Protein AF-A0A094AB51-F1 (afdb_monomer_lite)

Structure (mmCIF, N/CA/C/O backbone):
data_AF-A0A094AB51-F1
#
_entry.id   AF-A0A094AB51-F1
#
loop_
_atom_site.group_PDB
_atom_site.id
_atom_site.type_symbol
_atom_site.label_atom_id
_atom_site.label_alt_id
_atom_site.label_comp_id
_atom_site.label_asym_id
_atom_site.label_entity_id
_atom_site.label_seq_id
_atom_site.pdbx_PDB_ins_code
_atom_site.Cartn_x
_atom_site.Cartn_y
_atom_site.Cartn_z
_atom_site.occupancy
_atom_site.B_iso_or_equiv
_atom_site.auth_seq_id
_atom_site.auth_comp_id
_atom_site.auth_asym_id
_atom_site.auth_atom_id
_atom_site.pdbx_PDB_model_num
ATOM 1 N N . MET A 1 1 ? 0.814 32.517 -29.788 1.00 46.91 1 MET A N 1
ATOM 2 C CA . MET A 1 1 ? 0.608 33.517 -30.849 1.00 46.91 1 MET A CA 1
ATOM 3 C C . MET A 1 1 ? 1.964 33.608 -31.523 1.00 46.91 1 MET A C 1
ATOM 5 O O . MET A 1 1 ? 2.915 33.926 -30.832 1.00 46.91 1 MET A O 1
ATOM 9 N N . ASP A 1 2 ? 2.201 33.017 -32.692 1.00 40.34 2 ASP A N 1
ATOM 10 C CA . ASP A 1 2 ? 1.348 33.006 -33.882 1.00 40.34 2 ASP A CA 1
ATOM 11 C C . ASP A 1 2 ? 1.516 31.717 -34.705 1.00 40.34 2 ASP A C 1
ATOM 13 O O . ASP A 1 2 ? 2.630 31.302 -35.015 1.00 40.34 2 ASP A O 1
ATOM 17 N N . ILE A 1 3 ? 0.393 31.084 -35.058 1.00 41.41 3 ILE A N 1
ATOM 18 C CA . ILE A 1 3 ? 0.305 30.035 -36.083 1.00 41.41 3 ILE A CA 1
ATOM 19 C C . ILE A 1 3 ? -0.253 30.731 -37.320 1.00 41.41 3 ILE A C 1
ATOM 21 O O . ILE A 1 3 ? -1.369 31.241 -37.263 1.00 41.41 3 ILE A O 1
ATOM 25 N N . VAL A 1 4 ? 0.487 30.756 -38.427 1.00 60.03 4 VAL A N 1
ATOM 26 C CA . VAL A 1 4 ? 0.001 31.343 -39.682 1.00 60.03 4 VAL A CA 1
ATOM 27 C C . VAL A 1 4 ? -0.053 30.241 -40.743 1.00 60.03 4 VAL A C 1
ATOM 29 O O . VAL A 1 4 ? 0.967 29.842 -41.290 1.00 60.03 4 VAL A O 1
ATOM 32 N N . ALA A 1 5 ? -1.282 29.762 -40.972 1.00 54.12 5 ALA A N 1
ATOM 33 C CA . ALA A 1 5 ? -1.770 28.825 -41.993 1.00 54.12 5 ALA A CA 1
ATOM 34 C C . ALA A 1 5 ? -1.363 27.331 -41.906 1.00 54.12 5 ALA A C 1
ATOM 36 O O . ALA A 1 5 ? -0.195 26.950 -41.931 1.00 54.12 5 ALA A O 1
ATOM 37 N N . VAL A 1 6 ? -2.387 26.465 -41.901 1.00 47.47 6 VAL A N 1
ATOM 38 C CA . VAL A 1 6 ? -2.294 25.010 -42.105 1.00 47.47 6 VAL A CA 1
ATOM 39 C C . VAL A 1 6 ? -2.971 24.691 -43.435 1.00 47.47 6 VAL A C 1
ATOM 41 O O . VAL A 1 6 ? -4.184 24.845 -43.559 1.00 47.47 6 VAL A O 1
ATOM 44 N N . LEU A 1 7 ? -2.201 24.246 -44.429 1.00 43.25 7 LEU A N 1
ATOM 45 C CA . LEU A 1 7 ? -2.738 23.816 -45.720 1.00 43.25 7 LEU A CA 1
ATOM 46 C C . LEU A 1 7 ? -2.918 22.292 -45.711 1.00 43.25 7 LEU A C 1
ATOM 48 O O . LEU A 1 7 ? -1.990 21.545 -45.386 1.00 43.25 7 LEU A O 1
ATOM 52 N N . THR A 1 8 ? -4.114 21.826 -46.068 1.00 43.97 8 THR A N 1
ATOM 53 C CA . THR A 1 8 ? -4.426 20.399 -46.219 1.00 43.97 8 THR A CA 1
ATOM 54 C C . THR A 1 8 ? -4.828 20.102 -47.652 1.00 43.97 8 THR A C 1
ATOM 56 O O . THR A 1 8 ? -5.774 20.680 -48.174 1.00 43.97 8 THR A O 1
ATOM 59 N N . ILE A 1 9 ? -4.105 19.179 -48.289 1.00 44.12 9 ILE A N 1
ATOM 60 C CA . ILE A 1 9 ? -4.472 18.611 -49.589 1.00 44.12 9 ILE A CA 1
ATOM 61 C C . ILE A 1 9 ? -4.484 17.089 -49.408 1.00 44.12 9 ILE A C 1
ATOM 63 O O . ILE A 1 9 ? -3.444 16.456 -49.216 1.00 44.12 9 ILE A O 1
ATOM 67 N N . GLY A 1 10 ? -5.677 16.489 -49.406 1.00 59.69 10 GLY A N 1
ATOM 68 C CA . GLY A 1 10 ? -5.859 15.056 -49.142 1.00 59.69 10 GLY A CA 1
ATOM 69 C C . GLY A 1 10 ? -5.475 14.628 -47.711 1.00 59.69 10 GLY A C 1
ATOM 70 O O . GLY A 1 10 ? -5.657 15.372 -46.755 1.00 59.69 10 GLY A O 1
ATOM 71 N N . LYS A 1 11 ? -4.950 13.402 -47.532 1.00 42.25 11 LYS A N 1
ATOM 72 C CA . LYS A 1 11 ? -4.678 12.784 -46.206 1.00 42.25 11 LYS A CA 1
ATOM 73 C C . LYS A 1 11 ? -3.365 13.224 -45.523 1.00 42.25 11 LYS A C 1
ATOM 75 O O . LYS A 1 11 ? -2.877 12.513 -44.644 1.00 42.25 11 LYS A O 1
ATOM 80 N N . ARG A 1 12 ? -2.752 14.348 -45.908 1.00 38.34 12 ARG A N 1
ATOM 81 C CA . ARG A 1 12 ? -1.528 14.855 -45.257 1.00 38.34 12 ARG A CA 1
ATOM 82 C C . ARG A 1 12 ? -1.622 16.346 -44.940 1.00 38.34 12 ARG A C 1
ATOM 84 O O . ARG A 1 12 ? -2.025 17.148 -45.774 1.00 38.34 12 ARG A O 1
ATOM 91 N N . THR A 1 13 ? -1.196 16.684 -43.728 1.00 53.00 13 THR A N 1
ATOM 92 C CA . THR A 1 13 ? -1.055 18.037 -43.180 1.00 53.00 13 THR A CA 1
ATOM 93 C C . THR A 1 13 ? 0.415 18.454 -43.219 1.00 53.00 13 THR A C 1
ATOM 95 O O . THR A 1 13 ? 1.274 17.703 -42.752 1.00 53.00 13 THR A O 1
ATOM 98 N N . MET A 1 14 ? 0.714 19.653 -43.727 1.00 41.25 14 MET A N 1
ATOM 99 C CA . MET A 1 14 ? 2.038 20.276 -43.598 1.00 41.25 14 MET A CA 1
ATOM 100 C C . MET A 1 14 ? 1.939 21.616 -42.868 1.00 41.25 14 MET A C 1
ATOM 102 O O . MET A 1 14 ? 1.016 22.393 -43.100 1.00 41.25 14 MET A O 1
ATOM 106 N N . VAL A 1 15 ? 2.904 21.866 -41.978 1.00 51.28 15 VAL A N 1
ATOM 107 C CA . VAL A 1 15 ? 3.029 23.095 -41.183 1.00 51.28 15 VAL A CA 1
ATOM 108 C C . VAL A 1 15 ? 4.309 23.802 -41.622 1.00 51.28 15 VAL A C 1
ATOM 110 O O . VAL A 1 15 ? 5.393 23.232 -41.495 1.00 51.28 15 VAL A O 1
ATOM 113 N N . LEU A 1 16 ? 4.191 25.018 -42.158 1.00 47.53 16 LEU A N 1
ATOM 114 C CA . LEU A 1 16 ? 5.333 25.844 -42.561 1.00 47.53 16 LEU A CA 1
ATOM 115 C C . LEU A 1 16 ? 5.673 26.861 -41.467 1.00 47.53 16 LEU A C 1
ATOM 117 O O . LEU A 1 16 ? 4.793 27.539 -40.945 1.00 47.53 16 LEU A O 1
ATOM 121 N N . HIS A 1 17 ? 6.963 26.979 -41.143 1.00 44.81 17 HIS A N 1
ATOM 122 C CA . HIS A 1 17 ? 7.483 27.956 -40.186 1.00 44.81 17 HIS A CA 1
ATOM 123 C C . HIS A 1 17 ? 8.323 29.008 -40.918 1.00 44.81 17 HIS A C 1
ATOM 125 O O . HIS A 1 17 ? 9.136 28.670 -41.779 1.00 44.81 17 HIS A O 1
ATOM 131 N N . ARG A 1 18 ? 8.146 30.287 -40.571 1.00 47.22 18 ARG A N 1
ATOM 132 C CA . ARG A 1 18 ? 8.872 31.404 -41.188 1.00 47.22 18 ARG A CA 1
ATOM 133 C C . ARG A 1 18 ? 10.301 31.449 -40.639 1.00 47.22 18 ARG A C 1
ATOM 135 O O . ARG A 1 18 ? 10.493 31.758 -39.466 1.00 47.22 18 ARG A O 1
ATOM 142 N N . VAL A 1 19 ? 11.299 31.149 -41.468 1.00 45.34 19 VAL A N 1
ATOM 143 C CA . VAL A 1 19 ? 12.714 31.391 -41.155 1.00 45.34 19 VAL A CA 1
ATOM 144 C C . VAL A 1 19 ? 13.389 32.022 -42.371 1.00 45.34 19 VAL A C 1
ATOM 146 O O . VAL A 1 19 ? 13.287 31.506 -43.476 1.00 45.34 19 VAL A O 1
ATOM 149 N N . PHE A 1 20 ? 14.111 33.108 -42.084 1.00 35.94 20 PHE A N 1
ATOM 150 C CA . PHE A 1 20 ? 15.098 33.809 -42.907 1.00 35.94 20 PHE A CA 1
ATOM 151 C C . PHE A 1 20 ? 14.602 34.675 -44.071 1.00 35.94 20 PHE A C 1
ATOM 153 O O . PHE A 1 20 ? 14.228 34.185 -45.127 1.00 35.94 20 PHE A O 1
ATOM 160 N N . LEU A 1 21 ? 14.748 35.991 -43.891 1.00 36.91 21 LEU A N 1
ATOM 161 C CA . LEU A 1 21 ? 15.557 36.830 -44.782 1.00 36.91 21 LEU A CA 1
ATOM 162 C C . LEU A 1 21 ? 15.941 38.108 -44.022 1.00 36.91 21 LEU A C 1
ATOM 164 O O . LEU A 1 21 ? 15.189 39.076 -43.958 1.00 36.91 21 LEU A O 1
ATOM 168 N N . ALA A 1 22 ? 17.114 38.059 -43.394 1.00 38.62 22 ALA A N 1
ATOM 169 C CA . ALA A 1 22 ? 17.883 39.247 -43.073 1.00 38.62 22 ALA A CA 1
ATOM 170 C C . ALA A 1 22 ? 18.811 39.545 -44.261 1.00 38.62 22 ALA A C 1
ATOM 172 O O . ALA A 1 22 ? 19.463 38.635 -44.766 1.00 38.62 22 ALA A O 1
ATOM 173 N N . SER A 1 23 ? 18.898 40.830 -44.602 1.00 38.56 23 SER A N 1
ATOM 174 C CA . SER A 1 23 ? 20.055 41.494 -45.214 1.00 38.56 23 SER A CA 1
ATOM 175 C C . SER A 1 23 ? 20.343 41.315 -46.717 1.00 38.56 23 SER A C 1
ATOM 177 O O . SER A 1 23 ? 20.537 40.216 -47.222 1.00 38.56 23 SER A O 1
ATOM 179 N N . ALA A 1 24 ? 20.553 42.490 -47.333 1.00 36.28 24 ALA A N 1
ATOM 180 C CA . ALA A 1 24 ? 21.144 42.813 -48.640 1.00 36.28 24 ALA A CA 1
ATOM 181 C C . ALA A 1 24 ? 20.195 42.731 -49.861 1.00 36.28 24 ALA A C 1
ATOM 183 O O . ALA A 1 24 ? 19.467 41.756 -50.022 1.00 36.28 24 ALA A O 1
ATOM 184 N N . PRO A 1 25 ? 20.195 43.775 -50.721 1.00 43.25 25 PRO A N 1
ATOM 185 C CA . PRO A 1 25 ? 21.355 43.987 -51.587 1.00 43.25 25 PRO A CA 1
ATOM 186 C C . PRO A 1 25 ? 21.807 45.451 -51.748 1.00 43.25 25 PRO A C 1
ATOM 188 O O . PRO A 1 25 ? 21.051 46.334 -52.144 1.00 43.25 25 PRO A O 1
ATOM 191 N N . LEU A 1 26 ? 23.107 45.662 -51.536 1.00 45.38 26 LEU A N 1
ATOM 192 C CA . LEU A 1 26 ? 23.914 46.610 -52.304 1.00 45.38 26 LEU A CA 1
ATOM 193 C C . LEU A 1 26 ? 24.520 45.823 -53.479 1.00 45.38 26 LEU A C 1
ATOM 195 O O . LEU A 1 26 ? 24.918 44.675 -53.300 1.00 45.38 26 LEU A O 1
ATOM 199 N N . LEU A 1 27 ? 24.611 46.482 -54.635 1.00 37.12 27 LEU A N 1
ATOM 200 C CA . LEU A 1 27 ? 25.119 46.027 -55.939 1.00 37.12 27 LEU A CA 1
ATOM 201 C C . LEU A 1 27 ? 24.162 45.197 -56.815 1.00 37.12 27 LEU A C 1
ATOM 203 O O . LEU A 1 27 ? 24.190 43.972 -56.840 1.00 37.12 27 LEU A O 1
ATOM 207 N N . ALA A 1 28 ? 23.459 45.909 -57.697 1.00 36.97 28 ALA A N 1
ATOM 208 C CA . ALA A 1 28 ? 23.148 45.433 -59.042 1.00 36.97 28 ALA A CA 1
ATOM 209 C C . ALA A 1 28 ? 23.565 46.513 -60.056 1.00 36.97 28 ALA A C 1
ATOM 211 O O . ALA A 1 28 ? 22.788 47.389 -60.422 1.00 36.97 28 ALA A O 1
ATOM 212 N N . SER A 1 29 ? 24.825 46.459 -60.497 1.00 42.25 29 SER A N 1
ATOM 213 C CA . SER A 1 29 ? 25.264 47.050 -61.764 1.00 42.25 29 SER A CA 1
ATOM 214 C C . SER A 1 29 ? 25.519 45.887 -62.721 1.00 42.25 29 SER A C 1
ATOM 216 O O . SER A 1 29 ? 26.508 45.168 -62.562 1.00 42.25 29 SER A O 1
ATOM 218 N N . ARG A 1 30 ? 24.592 45.689 -63.659 1.00 37.81 30 ARG A N 1
ATOM 219 C CA . ARG A 1 30 ? 24.754 45.221 -65.051 1.00 37.81 30 ARG A CA 1
ATOM 220 C C . ARG A 1 30 ? 23.387 44.742 -65.530 1.00 37.81 30 ARG A C 1
ATOM 222 O O . ARG A 1 30 ? 22.796 43.837 -64.955 1.00 37.81 30 ARG A O 1
ATOM 229 N N . GLY A 1 31 ? 22.861 45.460 -66.515 1.00 47.38 31 GLY A N 1
ATOM 230 C CA . GLY A 1 31 ? 21.456 45.442 -66.888 1.00 47.38 31 GLY A CA 1
ATOM 231 C C . GLY A 1 31 ? 20.954 44.165 -67.558 1.00 47.38 31 GLY A C 1
ATOM 232 O O . GLY A 1 31 ? 21.666 43.509 -68.316 1.00 47.38 31 GLY A O 1
ATOM 233 N N . HIS A 1 32 ? 19.667 43.910 -67.334 1.00 40.53 32 HIS A N 1
ATOM 234 C CA . HIS A 1 32 ? 18.715 43.396 -68.316 1.00 40.53 32 HIS A CA 1
ATOM 235 C C . HIS A 1 32 ? 17.288 43.800 -67.888 1.00 40.53 32 HIS A C 1
ATOM 237 O O . HIS A 1 32 ? 17.062 44.183 -66.743 1.00 40.53 32 HIS A O 1
ATOM 243 N N . THR A 1 33 ? 16.375 43.821 -68.853 1.00 51.16 33 THR A N 1
ATOM 244 C CA . THR A 1 33 ? 15.203 44.703 -69.036 1.00 51.16 33 THR A CA 1
ATOM 245 C C . THR A 1 33 ? 13.965 44.478 -68.135 1.00 51.16 33 THR A C 1
ATOM 247 O O . THR A 1 33 ? 13.817 43.418 -67.526 1.00 51.16 33 THR A O 1
ATOM 250 N N . PRO A 1 34 ? 13.034 45.462 -68.064 1.00 56.91 34 PRO A N 1
ATOM 251 C CA . PRO A 1 34 ? 11.940 45.519 -67.096 1.00 56.91 34 PRO A CA 1
ATOM 252 C C . PRO A 1 34 ? 10.619 44.979 -67.674 1.00 56.91 34 PRO A C 1
ATOM 254 O O . PRO A 1 34 ? 9.816 45.736 -68.195 1.00 56.91 34 PRO A O 1
ATOM 257 N N . GLU A 1 35 ? 10.356 43.677 -67.555 1.00 51.69 35 GLU A N 1
ATOM 258 C CA . GLU A 1 35 ? 9.078 43.082 -68.025 1.00 51.69 35 GLU A CA 1
ATOM 259 C C . GLU A 1 35 ? 8.371 42.213 -66.964 1.00 51.69 35 GLU A C 1
ATOM 261 O O . GLU A 1 35 ? 7.218 41.817 -67.120 1.00 51.69 35 GLU A O 1
ATOM 266 N N . HIS A 1 36 ? 9.015 41.941 -65.825 1.00 52.62 36 HIS A N 1
ATOM 267 C CA . HIS A 1 36 ? 8.444 41.082 -64.774 1.00 52.62 36 HIS A CA 1
ATOM 268 C C . HIS A 1 36 ? 7.816 41.837 -63.598 1.00 52.62 36 HIS A C 1
ATOM 270 O O . HIS A 1 36 ? 7.048 41.254 -62.832 1.00 52.62 36 HIS A O 1
ATOM 276 N N . PHE A 1 37 ? 8.091 43.135 -63.466 1.00 50.19 37 PHE A N 1
ATOM 277 C CA . PHE A 1 37 ? 7.649 43.918 -62.310 1.00 50.19 37 PHE A CA 1
ATOM 278 C C . PHE A 1 37 ? 6.143 44.242 -62.359 1.00 50.19 37 PHE A C 1
ATOM 280 O O . PHE A 1 37 ? 5.465 44.207 -61.336 1.00 50.19 37 PHE A O 1
ATOM 287 N N . TRP A 1 38 ? 5.581 44.435 -63.559 1.00 50.88 38 TRP A N 1
ATOM 288 C CA . TRP A 1 38 ? 4.154 44.738 -63.744 1.00 50.88 38 TRP A CA 1
ATOM 289 C C . TRP A 1 38 ? 3.231 43.509 -63.686 1.00 50.88 38 TRP A C 1
ATOM 291 O O . TRP A 1 38 ? 2.047 43.650 -63.387 1.00 50.88 38 TRP A O 1
ATOM 301 N N . LYS A 1 39 ? 3.752 42.289 -63.895 1.00 54.16 39 LYS A N 1
ATOM 302 C CA . LYS A 1 39 ? 2.956 41.049 -63.778 1.00 54.16 39 LYS A CA 1
ATOM 303 C C . LYS A 1 39 ? 2.707 40.638 -62.326 1.00 54.16 39 LYS A C 1
ATOM 305 O O . LYS A 1 39 ? 1.626 40.151 -62.018 1.00 54.16 39 LYS A O 1
ATOM 310 N N . LEU A 1 40 ? 3.665 40.872 -61.429 1.00 52.31 40 LEU A N 1
ATOM 311 C CA . LEU A 1 40 ? 3.501 40.566 -60.002 1.00 52.31 40 LEU A CA 1
ATOM 312 C C . LEU A 1 40 ? 2.657 41.616 -59.267 1.00 52.31 40 LEU A C 1
ATOM 314 O O . LEU A 1 40 ? 1.877 41.253 -58.392 1.00 52.31 40 LEU A O 1
ATOM 318 N N . ALA A 1 41 ? 2.734 42.889 -59.669 1.00 55.28 41 ALA A N 1
ATOM 319 C CA . ALA A 1 41 ? 1.890 43.945 -59.108 1.00 55.28 41 ALA A CA 1
ATOM 320 C C . ALA A 1 41 ? 0.394 43.760 -59.444 1.00 55.28 41 ALA A C 1
ATOM 322 O O . ALA A 1 41 ? -0.461 44.057 -58.615 1.00 55.28 41 ALA A O 1
ATOM 323 N N . LYS A 1 42 ? 0.066 43.208 -60.624 1.00 49.47 42 LYS A N 1
ATOM 324 C CA . LYS A 1 42 ? -1.324 42.964 -61.047 1.00 49.47 42 LYS A CA 1
ATOM 325 C C . LYS A 1 42 ? -1.993 41.793 -60.311 1.00 49.47 42 LYS A C 1
ATOM 327 O O . LYS A 1 42 ? -3.172 41.868 -60.008 1.00 49.47 42 LYS A O 1
ATOM 332 N N . ILE A 1 43 ? -1.230 40.760 -59.943 1.00 53.25 43 ILE A N 1
ATOM 333 C CA . ILE A 1 43 ? -1.744 39.614 -59.166 1.00 53.25 43 ILE A CA 1
ATOM 334 C C . ILE A 1 43 ? -2.042 40.007 -57.708 1.00 53.25 43 ILE A C 1
ATOM 336 O O . ILE A 1 43 ? -2.957 39.461 -57.101 1.00 53.25 43 ILE A O 1
ATOM 340 N N . LEU A 1 44 ? -1.295 40.965 -57.150 1.00 50.19 44 LEU A N 1
ATOM 341 C CA . LEU A 1 44 ? -1.509 41.453 -55.783 1.00 50.19 44 LEU A CA 1
ATOM 342 C C . LEU A 1 44 ? -2.694 42.426 -55.670 1.00 50.19 44 LEU A C 1
ATOM 344 O O . LEU A 1 44 ? -3.359 42.423 -54.641 1.00 50.19 44 LEU A O 1
ATOM 348 N N . ALA A 1 45 ? -2.998 43.199 -56.719 1.00 47.78 45 ALA A N 1
ATOM 349 C CA . ALA A 1 45 ? -4.141 44.120 -56.729 1.00 47.78 45 ALA A CA 1
ATOM 350 C C . ALA A 1 45 ? -5.503 43.416 -56.916 1.00 47.78 45 ALA A C 1
ATOM 352 O O . ALA A 1 45 ? -6.513 43.902 -56.414 1.00 47.78 45 ALA A O 1
ATOM 353 N N . ASP A 1 46 ? -5.537 42.252 -57.578 1.00 42.81 46 ASP A N 1
ATOM 354 C CA . ASP A 1 46 ? -6.775 41.487 -57.815 1.00 42.81 46 ASP A CA 1
ATOM 355 C C . ASP A 1 46 ? -7.2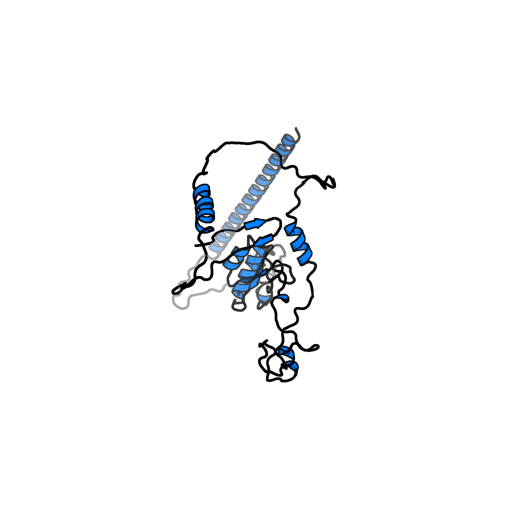09 40.623 -56.606 1.00 42.81 46 ASP A C 1
ATOM 357 O O . ASP A 1 46 ? -8.312 40.076 -56.606 1.00 42.81 46 ASP A O 1
ATOM 361 N N . TRP A 1 47 ? -6.383 40.496 -55.556 1.00 42.03 47 TRP A N 1
ATOM 362 C CA . TRP A 1 47 ? -6.691 39.658 -54.381 1.00 42.03 47 TRP A CA 1
ATOM 363 C C . TRP A 1 47 ? -7.335 40.421 -53.210 1.00 42.03 47 TRP A C 1
ATOM 365 O O . TRP A 1 47 ? -7.869 39.803 -52.293 1.00 42.03 47 TRP A O 1
ATOM 375 N N . GLU A 1 48 ? -7.351 41.756 -53.258 1.00 39.25 48 GLU A N 1
ATOM 376 C CA . GLU A 1 48 ? -7.891 42.627 -52.198 1.00 39.25 48 GLU A CA 1
ATOM 377 C C . GLU A 1 48 ? -9.360 43.054 -52.432 1.00 39.25 48 GLU A C 1
ATOM 379 O O . GLU A 1 48 ? -9.900 43.859 -51.678 1.00 39.25 48 GLU A O 1
ATOM 384 N N . SER A 1 49 ? -10.034 42.521 -53.465 1.00 43.72 49 SER A N 1
ATOM 385 C CA . SER A 1 49 ? -11.369 42.984 -53.899 1.00 43.72 49 SER A CA 1
ATOM 386 C C . SER A 1 49 ? -12.460 41.904 -53.948 1.00 43.72 49 SER A C 1
ATOM 388 O O . SER A 1 49 ? -13.377 41.967 -54.766 1.00 43.72 49 SER A O 1
ATOM 390 N N . SER A 1 50 ? -12.416 40.874 -53.102 1.00 40.84 50 SER A N 1
ATOM 391 C CA . SER A 1 50 ? -13.511 39.886 -53.066 1.00 40.84 50 SER A CA 1
ATOM 392 C C . SER A 1 50 ? -13.785 39.326 -51.674 1.00 40.84 50 SER A C 1
ATOM 394 O O . SER A 1 50 ? -13.839 38.115 -51.484 1.00 40.84 50 SER A O 1
ATOM 396 N N . ASP A 1 51 ? -14.042 40.215 -50.716 1.00 46.16 51 ASP A N 1
ATOM 397 C CA . ASP A 1 51 ? -14.894 39.877 -49.576 1.00 46.16 51 ASP A CA 1
ATOM 398 C C . ASP A 1 51 ? -16.358 40.107 -49.972 1.00 46.16 51 ASP A C 1
ATOM 400 O O . ASP A 1 51 ? -16.872 41.225 -49.945 1.00 46.16 51 ASP A O 1
ATOM 404 N N . ALA A 1 52 ? -17.041 39.023 -50.340 1.00 36.72 52 ALA A N 1
ATOM 405 C CA . ALA A 1 52 ? -18.492 38.987 -50.471 1.00 36.72 52 ALA A CA 1
ATOM 406 C C . ALA A 1 52 ? -19.076 37.963 -49.487 1.00 36.72 52 ALA A C 1
ATOM 408 O O . ALA A 1 52 ? -19.163 36.765 -49.743 1.00 36.72 52 ALA A O 1
ATOM 409 N N . LEU A 1 53 ? -19.423 38.503 -48.319 1.00 37.03 53 LEU A N 1
ATOM 410 C CA . LEU A 1 53 ? -20.616 38.250 -47.504 1.00 37.03 53 LEU A CA 1
ATOM 411 C C . LEU A 1 53 ? -21.653 37.270 -48.110 1.00 37.03 53 LEU A C 1
ATOM 413 O O . LEU A 1 53 ? -22.068 37.447 -49.250 1.00 37.03 53 LEU A O 1
ATOM 417 N N . ILE A 1 54 ? -22.193 36.342 -47.303 1.00 35.78 54 ILE A N 1
ATOM 418 C CA . ILE A 1 54 ? -23.624 36.289 -46.911 1.00 35.78 54 ILE A CA 1
ATOM 419 C C . ILE A 1 54 ? -23.950 35.001 -46.125 1.00 35.78 54 ILE A C 1
ATOM 421 O O . ILE A 1 54 ? -23.697 33.875 -46.541 1.00 35.78 54 ILE A O 1
ATOM 425 N N . LEU A 1 55 ? -24.575 35.236 -44.971 1.00 38.41 55 LEU A N 1
ATOM 426 C CA . LEU A 1 55 ? -25.265 34.325 -44.058 1.00 38.41 55 LEU A CA 1
ATOM 427 C C . LEU A 1 55 ? -26.451 33.595 -44.722 1.00 38.41 55 LEU A C 1
ATOM 429 O O . LEU A 1 55 ? -27.213 34.243 -45.442 1.00 38.41 55 LEU A O 1
ATOM 433 N N . ARG A 1 56 ? -26.744 32.337 -44.344 1.00 30.64 56 ARG A N 1
ATOM 434 C CA . ARG A 1 56 ? -28.141 31.877 -44.172 1.00 30.64 56 ARG A CA 1
ATOM 435 C C . ARG A 1 56 ? -28.302 30.559 -43.404 1.00 30.64 56 ARG A C 1
ATOM 437 O O . ARG A 1 56 ? -27.409 29.724 -43.363 1.00 30.64 56 ARG A O 1
ATOM 444 N N . LEU A 1 57 ? -29.476 30.492 -42.781 1.00 32.59 57 LEU A N 1
ATOM 445 C CA . LEU A 1 57 ? -29.981 29.625 -41.724 1.00 32.59 57 LEU A CA 1
ATOM 446 C C . LEU A 1 57 ? -30.265 28.160 -42.109 1.00 32.59 57 LEU A C 1
ATOM 448 O O . LEU A 1 57 ? -30.563 27.846 -43.255 1.00 32.59 57 LEU A O 1
ATOM 452 N N . ASP A 1 58 ? -30.291 27.360 -41.040 1.00 29.42 58 ASP A N 1
ATOM 453 C CA . ASP A 1 58 ? -31.197 26.260 -40.693 1.00 29.42 58 ASP A CA 1
ATOM 454 C C . ASP A 1 58 ? -31.394 25.051 -41.616 1.00 29.42 58 ASP A C 1
ATOM 456 O O . ASP A 1 58 ? -32.124 25.069 -42.600 1.00 29.42 58 ASP A O 1
ATOM 460 N N . SER A 1 59 ? -31.003 23.921 -41.019 1.00 34.28 59 SER A N 1
ATOM 461 C CA . SER A 1 59 ? -31.784 22.683 -40.928 1.00 34.28 59 SER A CA 1
ATOM 462 C C . SER A 1 59 ? -31.847 21.761 -42.148 1.00 34.28 59 SER A C 1
ATOM 464 O O . SER A 1 59 ? -31.778 22.151 -43.304 1.00 34.28 59 SER A O 1
ATOM 466 N N . THR A 1 60 ? -32.071 20.492 -41.805 1.00 30.81 60 THR A N 1
ATOM 467 C CA . THR A 1 60 ? -32.339 19.324 -42.653 1.00 30.81 60 THR A CA 1
ATOM 468 C C . THR A 1 60 ? -31.114 18.507 -43.086 1.00 30.81 60 THR A C 1
ATOM 470 O O . THR A 1 60 ? -30.414 18.783 -44.047 1.00 30.81 60 THR A O 1
ATOM 473 N N . THR A 1 61 ? -30.896 17.446 -42.298 1.00 36.34 61 THR A N 1
ATOM 474 C CA . THR A 1 61 ? -30.760 16.054 -42.759 1.00 36.34 61 THR A CA 1
ATOM 475 C C . THR A 1 61 ? -29.825 15.782 -43.939 1.00 36.34 61 THR A C 1
ATOM 477 O O . THR A 1 61 ? -30.139 16.141 -45.067 1.00 36.34 61 THR A O 1
ATOM 480 N N . ASN A 1 62 ? -28.790 14.964 -43.714 1.00 36.44 62 ASN A N 1
ATOM 481 C CA . ASN A 1 62 ? -28.705 13.584 -44.231 1.00 36.44 62 ASN A CA 1
ATOM 482 C C . ASN A 1 62 ? -27.251 13.081 -44.103 1.00 36.44 62 ASN A C 1
ATOM 484 O O . ASN A 1 62 ? -26.493 13.061 -45.070 1.00 36.44 62 ASN A O 1
ATOM 488 N N . ASP A 1 63 ? -26.858 12.663 -42.894 1.00 33.22 63 ASP A N 1
ATOM 489 C CA . ASP A 1 63 ? -25.678 11.813 -42.707 1.00 33.22 63 ASP A CA 1
ATOM 490 C C . ASP A 1 63 ? -25.979 10.434 -43.322 1.00 33.22 63 ASP A C 1
ATOM 492 O O . ASP A 1 63 ? -26.501 9.525 -42.667 1.00 33.22 63 ASP A O 1
ATOM 496 N N . GLN A 1 64 ? -25.668 10.267 -44.610 1.00 36.62 64 GLN A N 1
ATOM 497 C CA . GLN A 1 64 ? -25.651 8.965 -45.280 1.00 36.62 64 GLN A CA 1
ATOM 498 C C . GLN A 1 64 ? -24.439 8.162 -44.794 1.00 36.62 64 GLN A C 1
ATOM 500 O O . GLN A 1 64 ? -23.413 8.018 -45.459 1.00 36.62 64 GLN A O 1
ATOM 505 N N . LYS A 1 65 ? -24.587 7.595 -43.599 1.00 41.00 65 LYS A N 1
ATOM 506 C CA . LYS A 1 65 ? -23.832 6.428 -43.157 1.00 41.00 65 LYS A CA 1
ATOM 507 C C . LYS A 1 65 ? -24.258 5.230 -44.010 1.00 41.00 65 LYS A C 1
ATOM 509 O O . LYS A 1 65 ? -25.389 4.770 -43.897 1.00 41.00 65 LYS A O 1
ATOM 514 N N . SER A 1 66 ? -23.340 4.692 -44.807 1.00 34.69 66 SER A N 1
ATOM 515 C CA . SER A 1 66 ? -23.527 3.434 -45.549 1.00 34.69 66 SER A CA 1
ATOM 516 C C . SER A 1 66 ? -22.658 2.307 -44.954 1.00 34.69 66 SER A C 1
ATOM 518 O O . SER A 1 66 ? -21.732 2.590 -44.189 1.00 34.69 66 SER A O 1
ATOM 520 N N . PRO A 1 67 ? -22.993 1.019 -45.153 1.00 44.22 67 PRO A N 1
ATOM 521 C CA . PRO A 1 67 ? -23.494 0.202 -44.057 1.00 44.22 67 PRO A CA 1
ATOM 522 C C . PRO A 1 67 ? -22.657 -1.069 -43.879 1.00 44.22 67 PRO A C 1
ATOM 524 O O . PRO A 1 67 ? -22.282 -1.734 -44.832 1.00 44.22 67 PRO A O 1
ATOM 527 N N . ASN A 1 68 ? -22.437 -1.488 -42.638 1.00 36.28 68 ASN A N 1
ATOM 528 C CA . ASN A 1 68 ? -22.288 -2.914 -42.355 1.00 36.28 68 ASN A CA 1
ATOM 529 C C . ASN A 1 68 ? -22.844 -3.199 -40.965 1.00 36.28 68 ASN A C 1
ATOM 531 O O . ASN A 1 68 ? -22.146 -3.266 -39.956 1.00 36.28 68 ASN A O 1
ATOM 535 N N . ARG A 1 69 ? -24.175 -3.287 -40.953 1.00 33.09 69 ARG A N 1
ATOM 536 C CA . ARG A 1 69 ? -25.003 -3.788 -39.866 1.00 33.09 69 ARG A CA 1
ATOM 537 C C . ARG A 1 69 ? -25.132 -5.298 -40.079 1.00 33.09 69 ARG A C 1
ATOM 539 O O . ARG A 1 69 ? -25.918 -5.718 -40.920 1.00 33.09 69 ARG A O 1
ATOM 546 N N . ARG A 1 70 ? -24.392 -6.109 -39.319 1.00 34.84 70 ARG A N 1
ATOM 547 C CA . ARG A 1 70 ? -24.883 -7.453 -38.988 1.00 34.84 70 ARG A CA 1
ATOM 548 C C . ARG A 1 70 ? -25.952 -7.269 -37.917 1.00 34.84 70 ARG A C 1
ATOM 550 O O . ARG A 1 70 ? -25.712 -6.608 -36.907 1.00 34.84 70 ARG A O 1
ATOM 557 N N . GLN A 1 71 ? -27.160 -7.711 -38.240 1.00 40.41 71 GLN A N 1
ATOM 558 C CA . GLN A 1 71 ? -28.319 -7.667 -37.365 1.00 40.41 71 GLN A CA 1
ATOM 559 C C . GLN A 1 71 ? -28.254 -8.881 -36.444 1.00 40.41 71 GLN A C 1
ATOM 561 O O . GLN A 1 71 ? -28.739 -9.939 -36.816 1.00 40.41 71 GLN A O 1
ATOM 566 N N . ASP A 1 72 ? -27.687 -8.714 -35.255 1.00 39.00 72 ASP A N 1
ATOM 567 C CA . ASP A 1 72 ? -27.985 -9.611 -34.144 1.00 39.00 72 ASP A CA 1
ATOM 568 C C . ASP A 1 72 ? -28.872 -8.819 -33.187 1.00 39.00 72 ASP A C 1
ATOM 570 O O . ASP A 1 72 ? -28.435 -7.920 -32.462 1.00 39.00 72 ASP A O 1
ATOM 574 N N . GLY A 1 73 ? -30.174 -9.073 -33.306 1.00 43.06 73 GLY A N 1
ATOM 575 C CA . GLY A 1 73 ? -31.199 -8.508 -32.450 1.00 43.06 73 GLY A CA 1
ATOM 576 C C . GLY A 1 73 ? -31.076 -9.079 -31.047 1.00 43.06 73 GLY A C 1
ATOM 577 O O . GLY A 1 73 ? -31.647 -10.120 -30.753 1.00 43.06 73 GLY A O 1
ATOM 578 N N . CYS A 1 74 ? -30.375 -8.369 -30.170 1.00 31.25 74 CYS A N 1
ATOM 579 C CA . CYS A 1 74 ? -30.583 -8.491 -28.737 1.00 31.25 74 CYS A CA 1
ATOM 580 C C . CYS A 1 74 ? -30.936 -7.104 -28.205 1.00 31.25 74 CYS A C 1
ATOM 582 O O . CYS A 1 74 ? -30.170 -6.143 -28.322 1.00 31.25 74 CYS A O 1
ATOM 584 N N . ARG A 1 75 ? -32.173 -7.000 -27.721 1.00 33.69 75 ARG A N 1
ATOM 585 C CA . ARG A 1 75 ? -32.774 -5.829 -27.086 1.00 33.69 75 ARG A CA 1
ATOM 586 C C . ARG A 1 75 ? -31.780 -5.262 -26.068 1.00 33.69 75 ARG A C 1
ATOM 588 O O . ARG A 1 75 ? -31.202 -6.023 -25.299 1.00 33.69 75 ARG A O 1
ATOM 595 N N . LYS A 1 76 ? -31.565 -3.941 -26.081 1.00 36.09 76 LYS A N 1
ATOM 596 C CA . LYS A 1 76 ? -30.798 -3.219 -25.052 1.00 36.09 76 LYS A CA 1
ATOM 597 C C . LYS A 1 76 ? -31.549 -3.294 -23.719 1.00 36.09 76 LYS A C 1
ATOM 599 O O . LYS A 1 76 ? -32.137 -2.313 -23.280 1.00 36.09 76 LYS A O 1
ATOM 604 N N . GLU A 1 77 ? -31.572 -4.463 -23.107 1.00 38.84 77 GLU A N 1
ATOM 605 C CA . GLU A 1 77 ? -31.794 -4.584 -21.676 1.00 38.84 77 GLU A CA 1
ATOM 606 C C . GLU A 1 77 ? -30.435 -4.355 -21.010 1.00 38.84 77 GLU A C 1
ATOM 608 O O . GLU A 1 77 ? -29.399 -4.760 -21.539 1.00 38.84 77 GLU A O 1
ATOM 613 N N . ALA A 1 78 ? -30.435 -3.561 -19.943 1.00 44.28 78 ALA A N 1
ATOM 614 C CA . ALA A 1 78 ? -29.269 -2.919 -19.351 1.00 44.28 78 ALA A CA 1
ATOM 615 C C . ALA A 1 78 ? -28.061 -3.865 -19.189 1.00 44.28 78 ALA A C 1
ATOM 617 O O . ALA A 1 78 ? -27.992 -4.653 -18.250 1.00 44.28 78 ALA A O 1
ATOM 618 N N . CYS A 1 79 ? -27.074 -3.768 -20.087 1.00 35.09 79 CYS A N 1
ATOM 619 C CA . CYS A 1 79 ? -25.763 -4.356 -19.843 1.00 35.09 79 CYS A CA 1
ATOM 620 C C . CYS A 1 79 ? -24.977 -3.378 -18.958 1.00 35.09 79 CYS A C 1
ATOM 622 O O . CYS A 1 79 ? -24.817 -2.229 -19.379 1.00 35.09 79 CYS A O 1
ATOM 624 N N . PRO A 1 80 ? -24.470 -3.791 -17.780 1.00 46.34 80 PRO A N 1
ATOM 625 C CA . PRO A 1 80 ? -23.510 -2.978 -17.042 1.00 46.34 80 PRO A CA 1
ATOM 626 C C . PRO A 1 80 ? -22.348 -2.640 -17.977 1.00 46.34 80 PRO A C 1
ATOM 628 O O . PRO A 1 80 ? -21.974 -3.467 -18.819 1.00 46.34 80 PRO A O 1
ATOM 631 N N . ASP A 1 81 ? -21.852 -1.406 -17.885 1.00 45.47 81 ASP A N 1
ATOM 632 C CA . ASP A 1 81 ? -20.905 -0.823 -18.829 1.00 45.47 81 ASP A CA 1
ATOM 633 C C . ASP A 1 81 ? -19.852 -1.847 -19.264 1.00 45.47 81 ASP A C 1
ATOM 635 O O . ASP A 1 81 ? -19.147 -2.448 -18.453 1.00 45.47 81 ASP A O 1
ATOM 639 N N . ARG A 1 82 ? -19.725 -2.045 -20.580 1.00 44.78 82 ARG A N 1
ATOM 640 C CA . ARG A 1 82 ? -18.779 -2.971 -21.236 1.00 44.78 82 ARG A CA 1
ATOM 641 C C . ARG A 1 82 ? -17.325 -2.793 -20.757 1.00 44.78 82 ARG A C 1
ATOM 643 O O . ARG A 1 82 ? -16.475 -3.656 -20.971 1.00 44.78 82 ARG A O 1
ATOM 650 N N . GLU A 1 83 ? -17.047 -1.666 -20.110 1.00 51.94 83 GLU A N 1
ATOM 651 C CA . GLU A 1 83 ? -15.790 -1.306 -19.474 1.00 51.94 83 GLU A CA 1
ATOM 652 C C . GLU A 1 83 ? -15.575 -1.992 -18.106 1.00 51.94 83 GLU A C 1
ATOM 654 O O . GLU A 1 83 ? -14.454 -2.423 -17.830 1.00 51.94 83 GLU A O 1
ATOM 659 N N . GLU A 1 84 ? -16.622 -2.221 -17.301 1.00 52.25 84 GLU A N 1
ATOM 660 C CA . GLU A 1 84 ? -16.541 -2.976 -16.037 1.00 52.25 84 GLU A CA 1
ATOM 661 C C . GLU A 1 84 ? -16.256 -4.467 -16.279 1.00 52.25 84 GLU A C 1
ATOM 663 O O . GLU A 1 84 ? -15.420 -5.066 -15.598 1.00 52.25 84 GLU A O 1
ATOM 668 N N . ALA A 1 85 ? -16.880 -5.065 -17.299 1.00 46.59 85 ALA A N 1
ATOM 669 C CA . ALA A 1 85 ? -16.660 -6.470 -17.654 1.00 46.59 85 ALA A CA 1
ATOM 670 C C . ALA A 1 85 ? -15.212 -6.746 -18.115 1.00 46.59 85 ALA A C 1
ATOM 672 O O . ALA A 1 85 ? -14.630 -7.773 -17.760 1.00 46.59 85 ALA A O 1
ATOM 673 N N . TYR A 1 86 ? -14.587 -5.815 -18.849 1.00 53.47 86 TYR A N 1
ATOM 674 C CA . TYR A 1 86 ? -13.195 -5.954 -19.297 1.00 53.47 86 TYR A CA 1
ATOM 675 C C . TYR A 1 86 ? -12.197 -5.823 -18.134 1.00 53.47 86 TYR A C 1
ATOM 677 O O . TYR A 1 86 ? -11.243 -6.599 -18.046 1.00 53.47 86 TYR A O 1
ATOM 685 N N . VAL A 1 87 ? -12.435 -4.893 -17.203 1.00 52.12 87 VAL A N 1
ATOM 686 C CA . VAL A 1 87 ? -11.596 -4.717 -16.004 1.00 52.12 87 VAL A CA 1
ATOM 687 C C . VAL A 1 87 ? -11.702 -5.928 -15.069 1.00 52.12 87 VAL A C 1
ATOM 689 O O . VAL A 1 87 ? -10.674 -6.404 -14.586 1.00 52.12 87 VAL A O 1
ATOM 692 N N . ASN A 1 88 ? -12.901 -6.498 -14.903 1.00 52.12 88 ASN A N 1
ATOM 693 C CA . ASN A 1 88 ? -13.112 -7.717 -14.115 1.00 52.12 88 ASN A CA 1
ATOM 694 C C . ASN A 1 88 ? -12.492 -8.961 -14.776 1.00 52.12 88 ASN A C 1
ATOM 696 O O . ASN A 1 88 ? -11.851 -9.751 -14.087 1.00 52.12 88 ASN A O 1
ATOM 700 N N . SER A 1 89 ? -12.568 -9.096 -16.108 1.00 48.25 89 SER A N 1
ATOM 701 C CA . SER A 1 89 ? -11.900 -10.195 -16.832 1.00 48.25 89 SER A CA 1
ATOM 702 C C . SER A 1 89 ? -10.368 -10.150 -16.704 1.00 48.25 89 SER A C 1
ATOM 704 O O . SER A 1 89 ? -9.710 -11.188 -16.609 1.00 48.25 89 SER A O 1
ATOM 706 N N . CYS A 1 90 ? -9.796 -8.943 -16.616 1.00 46.50 90 CYS A N 1
ATOM 707 C CA . CYS A 1 90 ? -8.363 -8.727 -16.431 1.00 46.50 90 CYS A CA 1
ATOM 708 C C . CYS A 1 90 ? -7.907 -8.917 -14.970 1.00 46.50 90 CYS A C 1
ATOM 710 O O . CYS A 1 90 ? -6.722 -9.151 -14.734 1.00 46.50 90 CYS A O 1
ATOM 712 N N . ALA A 1 91 ? -8.816 -8.829 -13.991 1.00 48.50 91 ALA A N 1
ATOM 713 C CA . ALA A 1 91 ? -8.515 -9.092 -12.582 1.00 48.50 91 ALA A CA 1
ATOM 714 C C . ALA A 1 91 ? -8.348 -10.597 -12.293 1.00 48.50 91 ALA A C 1
ATOM 716 O O . ALA A 1 91 ? -7.518 -10.972 -11.469 1.00 48.50 91 ALA A O 1
ATOM 717 N N . THR A 1 92 ? -9.082 -11.460 -13.006 1.00 46.62 92 THR A N 1
ATOM 718 C CA . THR A 1 92 ? -8.956 -12.931 -12.932 1.00 46.62 92 THR A CA 1
ATOM 719 C C . THR A 1 92 ? -7.816 -13.499 -13.775 1.00 46.62 92 THR A C 1
ATOM 721 O O . THR A 1 92 ? -7.297 -14.566 -13.462 1.00 46.62 92 THR A O 1
ATOM 724 N N . ALA A 1 93 ? -7.385 -12.783 -14.814 1.00 45.84 93 ALA A N 1
ATOM 725 C CA . ALA A 1 93 ? -6.225 -13.132 -15.626 1.00 45.84 93 ALA A CA 1
ATOM 726 C C . ALA A 1 93 ? -5.055 -1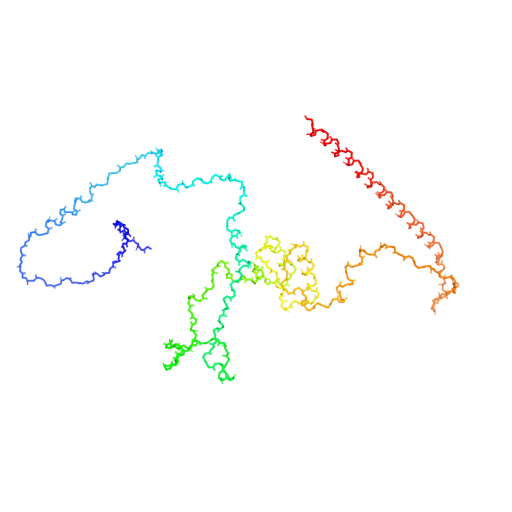2.205 -15.275 1.00 45.84 93 ALA A C 1
ATOM 728 O O . ALA A 1 93 ? -4.689 -11.324 -16.050 1.00 45.84 93 ALA A O 1
ATOM 729 N N . PHE A 1 94 ? -4.481 -12.371 -14.081 1.00 52.81 94 PHE A N 1
ATOM 730 C CA . PHE A 1 94 ? -3.263 -11.650 -13.723 1.00 52.81 94 PHE A CA 1
ATOM 731 C C . PHE A 1 94 ? -2.140 -12.101 -14.671 1.00 52.81 94 PHE A C 1
ATOM 733 O O . PHE A 1 94 ? -1.782 -13.282 -14.647 1.00 52.81 94 PHE A O 1
ATOM 740 N N . PRO A 1 95 ? -1.556 -11.227 -15.514 1.00 50.75 95 PRO A N 1
ATOM 741 C CA . PRO A 1 95 ? -0.397 -11.621 -16.286 1.00 50.75 95 PRO A CA 1
ATOM 742 C C . PRO A 1 95 ? 0.764 -11.766 -15.302 1.00 50.75 95 PRO A C 1
ATOM 744 O O . PRO A 1 95 ? 1.394 -10.789 -14.900 1.00 50.75 95 PRO A O 1
ATOM 747 N N . THR A 1 96 ? 1.096 -13.002 -14.938 1.00 50.81 96 THR A N 1
ATOM 748 C CA . THR A 1 96 ? 2.369 -13.364 -14.297 1.00 50.81 96 THR A CA 1
ATOM 749 C C . THR A 1 96 ? 3.533 -13.234 -15.283 1.00 50.81 96 THR A C 1
ATOM 751 O O . THR A 1 96 ? 4.507 -13.982 -15.212 1.00 50.81 96 THR A O 1
ATOM 754 N N . THR A 1 97 ? 3.467 -12.285 -16.223 1.00 49.47 97 THR A N 1
ATOM 755 C CA . THR A 1 97 ? 4.653 -11.801 -16.920 1.00 49.47 97 THR A CA 1
ATOM 756 C C . THR A 1 97 ? 5.478 -11.095 -15.856 1.00 49.47 97 THR A C 1
ATOM 758 O O . THR A 1 97 ? 5.255 -9.919 -15.561 1.00 49.47 97 THR A O 1
ATOM 761 N N . GLY A 1 98 ? 6.337 -11.862 -15.183 1.00 53.06 98 GLY A N 1
ATOM 762 C CA . GLY A 1 98 ? 7.140 -11.388 -14.072 1.00 53.06 98 GLY A CA 1
ATOM 763 C C . GLY A 1 98 ? 7.828 -10.096 -14.477 1.00 53.06 98 GLY A C 1
ATOM 764 O O . GLY A 1 98 ? 8.539 -10.047 -15.481 1.00 53.06 98 GLY A O 1
ATOM 765 N N . THR A 1 99 ? 7.584 -9.024 -13.728 1.00 59.78 99 THR A N 1
ATOM 766 C CA . THR A 1 99 ? 8.365 -7.803 -13.882 1.00 59.78 99 THR A CA 1
ATOM 767 C C . THR A 1 99 ? 9.804 -8.173 -13.555 1.00 59.78 99 THR A C 1
ATOM 769 O O . THR A 1 99 ? 10.153 -8.329 -12.381 1.00 59.78 99 THR A O 1
ATOM 772 N N . ASN A 1 100 ? 10.623 -8.385 -14.585 1.00 68.19 100 ASN A N 1
ATOM 773 C CA . ASN A 1 100 ? 12.044 -8.637 -14.413 1.00 68.19 100 ASN A CA 1
ATOM 774 C C . ASN A 1 100 ? 12.608 -7.494 -13.569 1.00 68.19 100 ASN A C 1
ATOM 776 O O . ASN A 1 100 ? 12.483 -6.322 -13.932 1.00 68.19 100 ASN A O 1
ATOM 780 N N . ARG A 1 101 ? 13.175 -7.823 -12.405 1.00 82.44 101 ARG A N 1
ATOM 781 C CA . ARG A 1 101 ? 13.812 -6.812 -11.563 1.00 82.44 101 ARG A CA 1
ATOM 782 C C . ARG A 1 101 ? 14.998 -6.264 -12.350 1.00 82.44 101 ARG A C 1
ATOM 784 O O . ARG A 1 101 ? 15.861 -7.019 -12.795 1.00 82.44 101 ARG A O 1
ATOM 791 N N . PHE A 1 102 ? 15.016 -4.953 -12.564 1.00 91.81 102 PHE A N 1
ATOM 792 C CA . PHE A 1 102 ? 16.124 -4.293 -13.244 1.00 91.81 102 PHE A CA 1
ATOM 793 C C . PHE A 1 102 ? 17.303 -4.189 -12.279 1.00 91.81 102 PHE A C 1
ATOM 795 O O . PHE A 1 102 ? 17.448 -3.201 -11.563 1.00 91.81 102 PHE A O 1
ATOM 802 N N . ASN A 1 103 ? 18.127 -5.231 -12.235 1.00 92.25 103 ASN A N 1
ATOM 803 C CA . ASN A 1 103 ? 19.277 -5.274 -11.343 1.00 92.25 103 ASN A CA 1
ATOM 804 C C . ASN A 1 103 ? 20.440 -4.435 -11.887 1.00 92.25 103 ASN A C 1
ATOM 806 O O . ASN A 1 103 ? 20.627 -4.289 -13.100 1.00 92.25 103 ASN A O 1
ATOM 810 N N . ARG A 1 104 ? 21.252 -3.886 -10.982 1.00 93.62 104 ARG A N 1
ATOM 811 C CA . ARG A 1 104 ? 22.501 -3.202 -11.333 1.00 93.62 104 ARG A CA 1
ATOM 812 C C . ARG A 1 104 ? 23.494 -4.171 -11.982 1.00 93.62 104 ARG A C 1
ATOM 814 O O . ARG A 1 104 ? 23.630 -5.316 -11.574 1.00 93.62 104 ARG A O 1
ATOM 821 N N . HIS A 1 105 ? 24.242 -3.692 -12.974 1.00 92.88 105 HIS A N 1
ATOM 822 C CA . HIS A 1 105 ? 25.317 -4.470 -13.599 1.00 92.88 105 HIS A CA 1
ATOM 823 C C . HIS A 1 105 ? 26.342 -4.952 -12.551 1.00 92.88 105 HIS A C 1
ATOM 825 O O . HIS A 1 105 ? 26.878 -4.121 -11.816 1.00 92.88 105 HIS A O 1
ATOM 831 N N . GLN A 1 106 ? 26.634 -6.262 -12.545 1.00 91.81 106 GLN A N 1
ATOM 832 C CA . GLN A 1 106 ? 27.568 -6.965 -11.645 1.00 91.81 106 GLN A CA 1
ATOM 833 C C . GLN A 1 106 ? 27.167 -7.034 -10.159 1.00 91.81 106 GLN A C 1
ATOM 835 O O . GLN A 1 106 ? 28.007 -7.388 -9.329 1.00 91.81 106 GLN A O 1
ATOM 840 N N . SER A 1 107 ? 25.913 -6.732 -9.799 1.00 93.06 107 SER A N 1
ATOM 841 C CA . SER A 1 107 ? 25.440 -6.923 -8.415 1.00 93.06 107 SER A CA 1
ATOM 842 C C . SER A 1 107 ? 25.359 -8.395 -7.999 1.00 93.06 107 SER A C 1
ATOM 844 O O . SER A 1 107 ? 25.368 -8.716 -6.821 1.00 93.06 107 SER A O 1
ATOM 846 N N . ASP A 1 108 ? 25.259 -9.295 -8.971 1.00 91.50 108 ASP A N 1
ATOM 847 C CA . ASP A 1 108 ? 25.307 -10.749 -8.808 1.00 91.50 108 ASP A CA 1
ATOM 848 C C . ASP A 1 108 ? 26.716 -11.262 -8.471 1.00 91.50 108 ASP A C 1
ATOM 850 O O . ASP A 1 108 ? 26.865 -12.256 -7.768 1.00 91.50 108 ASP A O 1
ATOM 854 N N . ARG A 1 109 ? 27.757 -10.576 -8.958 1.00 93.62 109 ARG A N 1
ATOM 855 C CA . ARG A 1 109 ? 29.157 -10.990 -8.790 1.00 93.62 109 ARG A CA 1
ATOM 856 C C . ARG A 1 109 ? 29.809 -10.410 -7.539 1.00 93.62 109 ARG A C 1
ATOM 858 O O . ARG A 1 109 ? 30.689 -11.039 -6.960 1.00 93.62 109 ARG A O 1
ATOM 865 N N . PHE A 1 110 ? 29.437 -9.190 -7.157 1.00 93.69 110 PHE A N 1
ATOM 866 C CA . PHE A 1 110 ? 30.104 -8.460 -6.083 1.00 93.69 110 PHE A CA 1
ATOM 867 C C . PHE A 1 110 ? 29.130 -8.117 -4.959 1.00 93.69 110 PHE A C 1
ATOM 869 O O . PHE A 1 110 ? 28.245 -7.290 -5.148 1.00 93.69 110 PHE A O 1
ATOM 876 N N . MET A 1 111 ? 29.382 -8.641 -3.756 1.00 93.31 111 MET A N 1
ATOM 877 C CA . MET A 1 111 ? 28.569 -8.354 -2.562 1.00 93.31 111 MET A CA 1
ATOM 878 C C . MET A 1 111 ? 28.527 -6.862 -2.201 1.00 93.31 111 MET A C 1
ATOM 880 O O . MET A 1 111 ? 27.523 -6.375 -1.703 1.00 93.31 111 MET A O 1
ATOM 884 N N . ARG A 1 112 ? 29.596 -6.109 -2.500 1.00 95.19 112 ARG A N 1
ATOM 885 C CA . ARG A 1 112 ? 29.658 -4.652 -2.272 1.00 95.19 112 ARG A CA 1
ATOM 886 C C . ARG A 1 112 ? 28.763 -3.829 -3.211 1.00 95.19 112 ARG A C 1
ATOM 888 O O . ARG A 1 112 ? 28.699 -2.610 -3.072 1.00 95.19 112 ARG A O 1
ATOM 895 N N . VAL A 1 113 ? 28.191 -4.448 -4.247 1.00 94.44 113 VAL A N 1
ATOM 896 C CA . VAL A 1 113 ? 27.382 -3.764 -5.261 1.00 94.44 113 VAL A CA 1
ATOM 897 C C . VAL A 1 113 ? 25.927 -4.171 -5.090 1.00 94.44 113 VAL A C 1
ATOM 899 O O . VAL A 1 113 ? 25.522 -5.247 -5.515 1.00 94.44 113 VAL A O 1
ATOM 902 N N . ASP A 1 114 ? 25.120 -3.264 -4.545 1.00 94.00 114 ASP A N 1
ATOM 903 C CA . ASP A 1 114 ? 23.691 -3.518 -4.369 1.00 94.00 114 ASP A CA 1
ATOM 904 C C . ASP A 1 114 ? 22.959 -3.720 -5.708 1.00 94.00 114 ASP A C 1
ATOM 906 O O . ASP A 1 114 ? 23.283 -3.059 -6.707 1.00 94.00 114 ASP A O 1
ATOM 910 N N . PRO A 1 115 ? 21.892 -4.542 -5.731 1.00 93.94 115 PRO A N 1
ATOM 911 C CA . PRO A 1 115 ? 21.092 -4.792 -6.930 1.00 93.94 115 PRO A CA 1
ATOM 912 C C . PRO A 1 115 ? 20.258 -3.585 -7.382 1.00 93.94 115 PRO A C 1
ATOM 914 O O . PRO A 1 115 ? 19.689 -3.619 -8.469 1.00 93.94 115 PRO A O 1
ATOM 917 N N . SER A 1 116 ? 20.190 -2.505 -6.595 1.00 94.00 116 SER A N 1
ATOM 918 C CA . SER A 1 116 ? 19.463 -1.274 -6.936 1.00 94.00 116 SER A CA 1
ATOM 919 C C . SER A 1 116 ? 19.927 -0.692 -8.278 1.00 94.00 116 SER A C 1
ATOM 921 O O . SER A 1 116 ? 21.093 -0.320 -8.429 1.00 94.00 116 SER A O 1
ATOM 923 N N . TRP A 1 117 ? 19.009 -0.584 -9.249 1.00 93.44 117 TRP A N 1
ATOM 924 C CA . TRP A 1 117 ? 19.307 -0.110 -10.602 1.00 93.44 117 TRP A CA 1
ATOM 925 C C . TRP A 1 117 ? 20.099 1.205 -10.610 1.00 93.44 117 TRP A C 1
ATOM 927 O O . TRP A 1 117 ? 19.714 2.200 -9.991 1.00 93.44 117 TRP A O 1
ATOM 937 N N . ARG A 1 118 ? 21.179 1.241 -11.398 1.00 93.69 118 ARG A N 1
ATOM 938 C CA . ARG A 1 118 ? 21.922 2.462 -11.737 1.00 93.69 118 ARG A CA 1
ATOM 939 C C . ARG A 1 118 ? 22.276 2.432 -13.213 1.00 93.69 118 ARG A C 1
ATOM 941 O O . ARG A 1 118 ? 22.723 1.409 -13.725 1.00 93.69 118 ARG A O 1
ATOM 948 N N . LYS A 1 119 ? 22.119 3.571 -13.894 1.00 94.00 119 LYS A N 1
ATOM 949 C CA . LYS A 1 119 ? 22.455 3.693 -15.318 1.00 94.00 119 LYS A CA 1
ATOM 950 C C . LYS A 1 119 ? 23.957 3.419 -15.521 1.00 94.00 119 LYS A C 1
ATOM 952 O O . LYS A 1 119 ? 24.761 4.181 -14.980 1.00 94.00 119 LYS A O 1
ATOM 957 N N . PRO A 1 120 ? 24.354 2.392 -16.297 1.00 94.88 120 PRO A N 1
ATOM 958 C CA . PRO A 1 120 ? 25.762 2.090 -16.541 1.00 94.88 120 PRO A CA 1
ATOM 959 C C . PRO A 1 120 ? 26.427 3.214 -17.347 1.00 94.88 120 PRO A C 1
ATOM 961 O O . PRO A 1 120 ? 25.849 3.725 -18.309 1.00 94.88 120 PRO A O 1
ATOM 964 N N . LYS A 1 121 ? 27.637 3.616 -16.937 1.00 94.50 121 LYS A N 1
ATOM 965 C CA . LYS A 1 121 ? 28.352 4.780 -17.494 1.00 94.50 121 LYS A CA 1
ATOM 966 C C . LYS A 1 121 ? 29.587 4.425 -18.325 1.00 94.50 121 LYS A C 1
ATOM 968 O O . LYS A 1 121 ? 29.816 5.082 -19.331 1.00 94.50 121 LYS A O 1
ATOM 973 N N . GLY A 1 122 ? 30.345 3.398 -17.927 1.00 94.94 122 GLY A N 1
ATOM 974 C CA . GLY A 1 122 ? 31.644 3.064 -18.527 1.00 94.94 122 GLY A CA 1
ATOM 975 C C . GLY A 1 122 ? 31.590 2.815 -20.037 1.00 94.94 122 GLY A C 1
ATOM 976 O O . GLY A 1 122 ? 30.616 2.244 -20.543 1.00 94.94 122 GLY A O 1
ATOM 977 N N . ILE A 1 123 ? 32.643 3.234 -20.746 1.00 93.31 123 ILE A N 1
ATOM 978 C CA . ILE A 1 123 ? 32.704 3.173 -22.212 1.00 93.31 123 ILE A CA 1
ATOM 979 C C . ILE A 1 123 ? 32.600 1.732 -22.733 1.00 93.31 123 ILE A C 1
ATOM 981 O O . ILE A 1 123 ? 31.781 1.473 -23.620 1.00 93.31 123 ILE A O 1
ATOM 985 N N . ASP A 1 124 ? 33.277 0.800 -22.062 1.00 93.88 124 ASP A N 1
ATOM 986 C CA . ASP A 1 124 ? 33.336 -0.628 -22.407 1.00 93.88 124 ASP A CA 1
ATOM 987 C C . ASP A 1 124 ? 32.226 -1.466 -21.764 1.00 93.88 124 ASP A C 1
ATOM 989 O O . ASP A 1 124 ? 32.189 -2.690 -21.892 1.00 93.88 124 ASP A O 1
ATOM 993 N N . ASN A 1 125 ? 31.294 -0.833 -21.047 1.00 93.75 125 ASN A N 1
ATOM 994 C CA . ASN A 1 125 ? 30.255 -1.568 -20.340 1.00 93.75 125 ASN A CA 1
ATOM 995 C C . ASN A 1 125 ? 29.309 -2.279 -21.329 1.00 93.75 125 ASN A C 1
ATOM 997 O O . ASN A 1 125 ? 28.633 -1.637 -22.143 1.00 93.75 125 ASN A O 1
ATOM 1001 N N . ARG A 1 126 ? 29.212 -3.611 -21.205 1.00 93.62 126 ARG A N 1
ATOM 1002 C CA . ARG A 1 126 ? 28.425 -4.456 -22.116 1.00 93.62 126 ARG A CA 1
ATOM 1003 C C . ARG A 1 126 ? 26.918 -4.174 -22.047 1.00 93.62 126 ARG A C 1
ATOM 1005 O O . ARG A 1 126 ? 26.257 -4.175 -23.082 1.00 93.62 126 ARG A O 1
ATOM 1012 N N . VAL A 1 127 ? 26.381 -3.862 -20.862 1.00 93.81 127 VAL A N 1
ATOM 1013 C CA . VAL A 1 127 ? 24.968 -3.465 -20.688 1.00 93.81 127 VAL A CA 1
ATOM 1014 C C . VAL A 1 127 ? 24.700 -2.113 -21.349 1.00 93.81 127 VAL A C 1
ATOM 1016 O O . VAL A 1 127 ? 23.702 -1.969 -22.051 1.00 93.81 127 VAL A O 1
ATOM 1019 N N . ARG A 1 128 ? 25.602 -1.126 -21.198 1.00 94.81 128 ARG A N 1
ATOM 1020 C CA . ARG A 1 128 ? 25.464 0.198 -21.848 1.00 94.81 128 ARG A CA 1
ATOM 1021 C C . ARG A 1 128 ? 25.406 0.071 -23.372 1.00 94.81 128 ARG A C 1
ATOM 1023 O O . ARG A 1 128 ? 24.605 0.747 -24.011 1.00 94.81 128 ARG A O 1
ATOM 1030 N N . ARG A 1 129 ? 26.243 -0.808 -23.931 1.00 94.69 129 ARG A N 1
ATOM 1031 C CA . ARG A 1 129 ? 26.311 -1.120 -25.368 1.00 94.69 129 ARG A CA 1
ATOM 1032 C C . ARG A 1 129 ? 25.219 -2.093 -25.844 1.00 94.69 129 ARG A C 1
ATOM 1034 O O . ARG A 1 129 ? 25.141 -2.341 -27.038 1.00 94.69 129 ARG A O 1
ATOM 1041 N N . ARG A 1 130 ? 24.368 -2.597 -24.938 1.00 92.44 130 ARG A N 1
ATOM 1042 C CA . ARG A 1 130 ? 23.235 -3.501 -25.218 1.00 92.44 130 ARG A CA 1
ATOM 1043 C C . ARG A 1 130 ? 23.631 -4.801 -25.928 1.00 92.44 130 ARG A C 1
ATOM 1045 O O . ARG A 1 130 ? 22.927 -5.259 -26.823 1.00 92.44 130 ARG A O 1
ATOM 1052 N N . PHE A 1 131 ? 24.746 -5.407 -25.521 1.00 93.19 131 PHE A N 1
ATOM 1053 C CA . PHE A 1 131 ? 25.088 -6.753 -25.988 1.00 93.19 131 PHE A CA 1
ATOM 1054 C C . PHE A 1 131 ? 24.035 -7.776 -25.534 1.00 93.19 131 PHE A C 1
ATOM 1056 O O . PHE A 1 131 ? 23.475 -7.662 -24.441 1.00 93.19 131 PHE A O 1
ATOM 1063 N N . SER A 1 132 ? 23.798 -8.796 -26.358 1.00 91.06 132 SER A N 1
ATOM 1064 C CA . SER A 1 132 ? 22.916 -9.917 -26.025 1.00 91.06 132 SER A CA 1
ATOM 1065 C C . SER A 1 132 ? 23.422 -10.693 -24.797 1.00 91.06 132 SER A C 1
ATOM 1067 O O . SER A 1 132 ? 24.611 -10.685 -24.464 1.00 91.06 132 SER A O 1
ATOM 1069 N N . GLY A 1 133 ? 22.496 -11.326 -24.070 1.00 89.31 133 GLY A N 1
ATOM 1070 C CA . GLY A 1 133 ? 22.794 -12.078 -22.843 1.00 89.31 133 GLY A CA 1
ATOM 1071 C C . GLY A 1 133 ? 23.152 -11.219 -21.623 1.00 89.31 133 GLY A C 1
ATOM 1072 O O . GLY A 1 133 ? 23.516 -11.758 -20.584 1.00 89.31 133 GLY A O 1
ATOM 1073 N N . GLN A 1 134 ? 23.082 -9.890 -21.727 1.00 90.50 134 GLN A N 1
ATOM 1074 C CA . GLN A 1 134 ? 23.261 -8.981 -20.595 1.00 90.50 134 GLN A CA 1
ATOM 1075 C C . GLN A 1 134 ? 21.918 -8.490 -20.050 1.00 90.50 134 GLN A C 1
ATOM 1077 O O . GLN A 1 134 ? 20.899 -8.537 -20.738 1.00 90.50 134 GLN A O 1
ATOM 1082 N N . ALA A 1 135 ? 21.930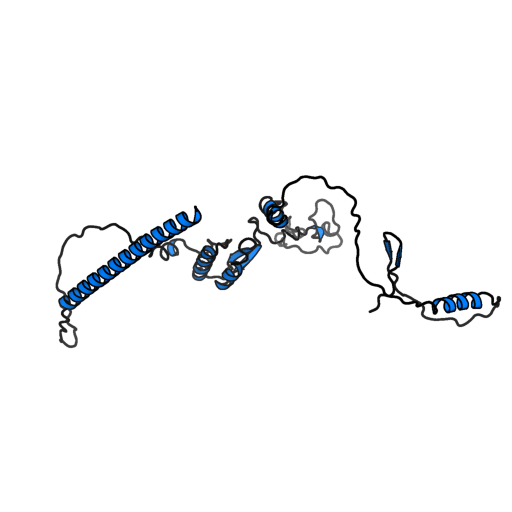 -7.985 -18.812 1.00 89.50 135 ALA A N 1
ATOM 1083 C CA . ALA A 1 135 ? 20.755 -7.372 -18.201 1.00 89.50 135 ALA A CA 1
ATOM 1084 C C . ALA A 1 135 ? 20.196 -6.249 -19.089 1.00 89.50 135 ALA A C 1
ATOM 1086 O O . ALA A 1 135 ? 20.940 -5.430 -19.633 1.00 89.50 135 ALA A O 1
ATOM 1087 N N . VAL A 1 136 ? 18.873 -6.206 -19.225 1.00 89.44 136 VAL A N 1
ATOM 1088 C CA . VAL A 1 136 ? 18.201 -5.229 -20.082 1.00 89.44 136 VAL A CA 1
ATOM 1089 C C . VAL A 1 136 ? 18.152 -3.865 -19.393 1.00 89.44 136 VAL A C 1
ATOM 1091 O O . VAL A 1 136 ? 17.897 -3.764 -18.194 1.00 89.44 136 VAL A O 1
ATOM 1094 N N . MET A 1 137 ? 18.383 -2.793 -20.154 1.00 90.75 137 MET A N 1
ATOM 1095 C CA . MET A 1 137 ? 18.225 -1.431 -19.646 1.00 90.75 137 MET A CA 1
ATOM 1096 C C . MET A 1 137 ? 16.739 -1.044 -19.541 1.00 90.75 137 MET A C 1
ATOM 1098 O O . MET A 1 137 ? 16.007 -1.232 -20.516 1.00 90.75 137 MET A O 1
ATOM 1102 N N . PRO A 1 138 ? 16.299 -0.407 -18.438 1.00 92.62 138 PRO A N 1
ATOM 1103 C CA . PRO A 1 138 ? 14.982 0.203 -18.343 1.00 92.62 138 PRO A CA 1
ATOM 1104 C C . PRO A 1 138 ? 14.770 1.216 -19.466 1.00 92.62 138 PRO A C 1
ATOM 1106 O O . PRO A 1 138 ? 15.613 2.074 -19.740 1.00 92.62 138 PRO A O 1
ATOM 1109 N N . SER A 1 139 ? 13.616 1.108 -20.105 1.00 90.69 139 SER A N 1
ATOM 1110 C CA . SER A 1 139 ? 13.146 1.960 -21.190 1.00 90.69 139 SER A CA 1
ATOM 1111 C C . SER A 1 139 ? 11.634 2.150 -21.053 1.00 90.69 139 SER A C 1
ATOM 1113 O O . SER A 1 139 ? 10.973 1.370 -20.364 1.00 90.69 139 SER A O 1
ATOM 1115 N N . ILE A 1 140 ? 11.081 3.171 -21.714 1.00 91.31 140 ILE A N 1
ATOM 1116 C CA . ILE A 1 140 ? 9.643 3.497 -21.668 1.00 91.31 140 ILE A CA 1
ATOM 1117 C C . ILE A 1 140 ? 8.745 2.314 -22.083 1.00 91.31 140 ILE A C 1
ATOM 1119 O O . ILE A 1 140 ? 7.623 2.198 -21.597 1.00 91.31 140 ILE A O 1
ATOM 1123 N N . GLY A 1 141 ? 9.256 1.397 -22.917 1.00 89.88 141 GLY A N 1
ATOM 1124 C CA . GLY A 1 141 ? 8.526 0.220 -23.398 1.00 89.88 141 GLY 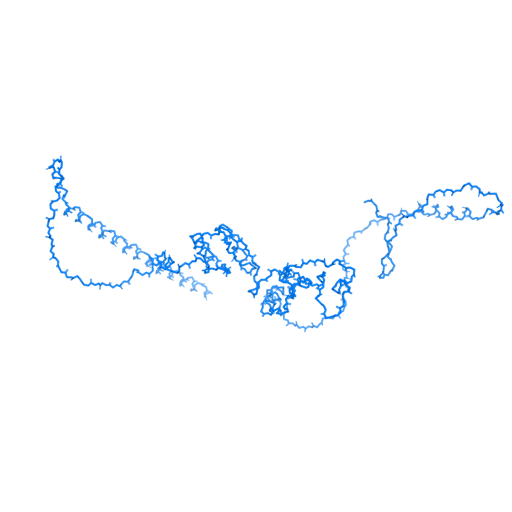A CA 1
ATOM 1125 C C . GLY A 1 141 ? 8.241 -0.849 -22.337 1.00 89.88 141 GLY A C 1
ATOM 1126 O O . GLY A 1 141 ? 7.380 -1.689 -22.560 1.00 89.88 141 GLY A O 1
ATOM 1127 N N . PHE A 1 142 ? 8.906 -0.813 -21.175 1.00 89.31 142 PHE A N 1
ATOM 1128 C CA . PHE A 1 142 ? 8.653 -1.759 -20.074 1.00 89.31 142 PHE A CA 1
ATOM 1129 C C . PHE A 1 142 ? 7.517 -1.328 -19.133 1.00 89.31 142 PHE A C 1
ATOM 1131 O O . PHE A 1 142 ? 7.267 -1.986 -18.124 1.00 89.31 142 PHE A O 1
ATOM 1138 N N . GLY A 1 143 ? 6.844 -0.209 -19.410 1.00 88.00 143 GLY A N 1
ATOM 1139 C CA . GLY A 1 143 ? 5.739 0.257 -18.579 1.00 88.00 143 GLY A CA 1
ATOM 1140 C C . GLY A 1 143 ? 4.521 -0.667 -18.660 1.00 88.00 143 GLY A C 1
ATOM 1141 O O . GLY A 1 143 ? 4.030 -0.955 -19.747 1.00 88.00 143 GLY A O 1
ATOM 1142 N N . SER A 1 144 ? 3.970 -1.064 -17.510 1.00 86.81 144 SER A N 1
ATOM 1143 C CA . SER A 1 144 ? 2.690 -1.785 -17.448 1.00 86.81 144 SER A CA 1
ATOM 1144 C C . SER A 1 144 ? 1.551 -0.954 -18.051 1.00 86.81 144 SER A C 1
ATOM 1146 O O . SER A 1 144 ? 1.598 0.287 -18.020 1.00 86.81 144 SER A O 1
ATOM 1148 N N . ASN A 1 145 ? 0.513 -1.634 -18.552 1.00 88.69 145 ASN A N 1
ATOM 1149 C CA . ASN A 1 145 ? -0.682 -1.006 -19.122 1.00 88.69 145 ASN A CA 1
ATOM 1150 C C . ASN A 1 145 ? -1.265 0.038 -18.153 1.00 88.69 145 ASN A C 1
ATOM 1152 O O . ASN A 1 145 ? -1.408 -0.221 -16.961 1.00 88.69 145 ASN A O 1
ATOM 1156 N N . LYS A 1 146 ? -1.612 1.224 -18.665 1.00 87.50 146 LYS A N 1
ATOM 1157 C CA . LYS A 1 146 ? -2.138 2.345 -17.870 1.00 87.50 146 LYS A CA 1
ATOM 1158 C C . LYS A 1 146 ? -3.378 1.963 -17.057 1.00 87.50 146 LYS A C 1
ATOM 1160 O O . LYS A 1 146 ? -3.513 2.442 -15.938 1.00 87.50 146 LYS A O 1
ATOM 1165 N N . LYS A 1 147 ? -4.250 1.102 -17.599 1.00 86.81 147 LYS A N 1
ATOM 1166 C CA . LYS A 1 147 ? -5.486 0.675 -16.920 1.00 86.81 147 LYS A CA 1
ATOM 1167 C C . LYS A 1 147 ? -5.203 -0.188 -15.685 1.00 86.81 147 LYS A C 1
ATOM 1169 O O . LYS A 1 147 ? -5.864 -0.022 -14.669 1.00 86.81 147 LYS A O 1
ATOM 1174 N N . THR A 1 148 ? -4.205 -1.069 -15.771 1.00 85.00 148 THR A N 1
ATOM 1175 C CA . THR A 1 148 ? -3.905 -2.075 -14.738 1.00 85.00 148 THR A CA 1
ATOM 1176 C C . THR A 1 148 ? -2.710 -1.725 -13.857 1.00 85.00 148 THR A C 1
ATOM 1178 O O . THR A 1 148 ? -2.408 -2.422 -12.887 1.00 85.00 148 THR A O 1
ATOM 1181 N N . ARG A 1 149 ? -2.000 -0.638 -14.169 1.00 87.00 149 ARG A N 1
ATOM 1182 C CA . ARG A 1 149 ? -0.865 -0.172 -13.374 1.00 87.00 149 ARG A CA 1
ATOM 1183 C C . ARG A 1 149 ? -1.313 0.133 -11.942 1.00 87.00 149 ARG A C 1
ATOM 1185 O O . ARG A 1 149 ? -2.355 0.746 -11.730 1.00 87.00 149 ARG A O 1
ATOM 1192 N N . HIS A 1 150 ? -0.481 -0.250 -10.973 1.00 87.25 150 HIS A N 1
ATOM 1193 C CA . HIS A 1 150 ? -0.722 -0.072 -9.532 1.00 87.25 150 HIS A CA 1
ATOM 1194 C C . HIS A 1 150 ? -1.883 -0.899 -8.954 1.00 87.25 150 HIS A C 1
ATOM 1196 O O . HIS A 1 150 ? -2.282 -0.668 -7.815 1.00 87.25 150 HIS A O 1
ATOM 1202 N N . MET A 1 151 ? -2.417 -1.866 -9.704 1.00 90.00 151 MET A N 1
ATOM 1203 C CA . MET A 1 151 ? -3.365 -2.835 -9.159 1.00 90.00 151 MET A CA 1
ATOM 1204 C C . MET A 1 151 ? -2.622 -3.977 -8.464 1.00 90.00 151 MET A C 1
ATOM 1206 O O . MET A 1 151 ? -1.570 -4.435 -8.914 1.00 90.00 151 MET A O 1
ATOM 1210 N N . MET A 1 152 ? -3.184 -4.432 -7.354 1.00 87.38 152 MET A N 1
ATOM 1211 C CA . MET A 1 152 ? -2.751 -5.624 -6.641 1.00 87.38 152 MET A CA 1
ATOM 1212 C C . MET A 1 152 ? -3.256 -6.891 -7.350 1.00 87.38 152 MET A C 1
ATOM 1214 O O . MET A 1 152 ? -4.249 -6.821 -8.075 1.00 87.38 152 MET A O 1
ATOM 1218 N N . PRO A 1 153 ? -2.672 -8.067 -7.051 1.00 86.25 153 PRO A N 1
ATOM 1219 C CA . PRO A 1 153 ? -3.186 -9.375 -7.480 1.00 86.25 153 PRO A CA 1
ATOM 1220 C C . PRO A 1 153 ? -4.669 -9.616 -7.191 1.00 86.25 153 PRO A C 1
ATOM 1222 O O . PRO A 1 153 ? -5.330 -10.365 -7.892 1.00 86.25 153 PRO A O 1
ATOM 1225 N N . SER A 1 154 ? -5.204 -8.958 -6.163 1.00 83.56 154 SER A N 1
ATOM 1226 C CA . SER A 1 154 ? -6.614 -9.019 -5.787 1.00 83.56 154 SER A CA 1
ATOM 1227 C C . SER A 1 154 ? -7.553 -8.209 -6.688 1.00 83.56 154 SER A C 1
ATOM 1229 O O . SER A 1 154 ? -8.757 -8.263 -6.464 1.00 83.56 154 SER A O 1
ATOM 1231 N N . GLY A 1 155 ? -7.030 -7.425 -7.634 1.00 86.62 155 GLY A N 1
ATOM 1232 C CA . GLY A 1 155 ? -7.819 -6.538 -8.492 1.00 86.62 155 GLY A CA 1
ATOM 1233 C C . GLY A 1 155 ? -8.113 -5.155 -7.898 1.00 86.62 155 GLY A C 1
ATOM 1234 O O . GLY A 1 155 ? -8.747 -4.340 -8.557 1.00 86.62 155 GLY A O 1
ATOM 1235 N N . HIS A 1 156 ? -7.626 -4.841 -6.695 1.00 90.75 156 HIS A N 1
ATOM 1236 C CA . HIS A 1 156 ? -7.800 -3.517 -6.081 1.00 90.75 156 HIS A CA 1
ATOM 1237 C C . HIS A 1 156 ? -6.517 -2.684 -6.140 1.00 90.75 156 HIS A C 1
ATOM 1239 O O . HIS A 1 156 ? -5.413 -3.225 -6.192 1.00 90.75 156 HIS A O 1
ATOM 1245 N N . LYS A 1 157 ? -6.639 -1.359 -6.075 1.00 92.50 157 LYS A N 1
ATOM 1246 C CA . LYS A 1 157 ? -5.513 -0.443 -5.838 1.00 92.50 157 LYS A CA 1
ATOM 1247 C C . LYS A 1 157 ? -5.288 -0.293 -4.331 1.00 92.50 157 LYS A C 1
ATOM 1249 O O . LYS A 1 157 ? -6.250 -0.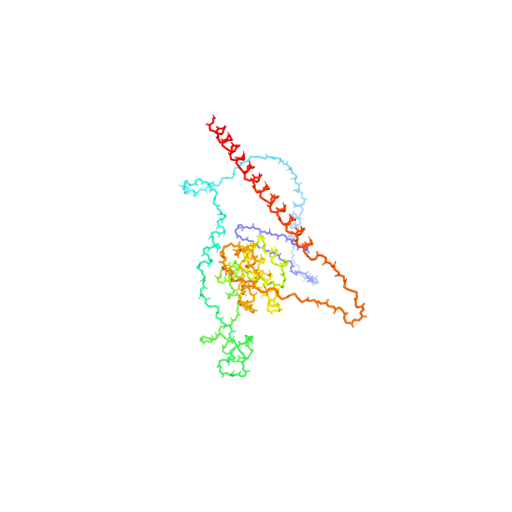153 -3.581 1.00 92.50 157 LYS A O 1
ATOM 1254 N N . ALA A 1 158 ? -4.036 -0.324 -3.885 1.00 93.06 158 ALA A N 1
ATOM 1255 C CA . ALA A 1 158 ? -3.713 -0.159 -2.469 1.00 93.06 158 ALA A CA 1
ATOM 1256 C C . ALA A 1 158 ? -3.878 1.309 -2.044 1.00 93.06 158 ALA A C 1
ATOM 1258 O O . ALA A 1 158 ? -3.303 2.203 -2.668 1.00 93.06 158 ALA A O 1
ATOM 1259 N N . PHE A 1 159 ? -4.653 1.553 -0.990 1.00 95.19 159 PHE A N 1
ATOM 1260 C CA . PHE A 1 159 ? -4.808 2.861 -0.360 1.00 95.19 159 PHE A CA 1
ATOM 1261 C C . PHE A 1 159 ? -4.227 2.824 1.053 1.00 95.19 159 PHE A C 1
ATOM 1263 O O . PHE A 1 159 ? -4.632 1.996 1.867 1.00 95.19 159 PHE A O 1
ATOM 1270 N N . LEU A 1 160 ? -3.275 3.709 1.345 1.00 95.69 160 LEU A N 1
ATOM 1271 C CA . LEU A 1 160 ? -2.596 3.748 2.637 1.00 95.69 160 LEU A CA 1
ATOM 1272 C C . LEU A 1 160 ? -3.474 4.436 3.695 1.00 95.69 160 LEU A C 1
ATOM 1274 O O . LEU A 1 160 ? -3.768 5.621 3.579 1.00 95.69 160 LEU A O 1
ATOM 1278 N N . VAL A 1 161 ? -3.840 3.704 4.747 1.00 96.50 161 VAL A N 1
ATOM 1279 C CA . VAL A 1 161 ? -4.721 4.152 5.838 1.00 96.50 161 VAL A CA 1
ATOM 1280 C C . VAL A 1 161 ? -3.912 4.363 7.116 1.00 96.50 161 VAL A C 1
ATOM 1282 O O . VAL A 1 161 ? -3.212 3.450 7.572 1.00 96.50 161 VAL A O 1
ATOM 1285 N N . ASN A 1 162 ? -4.044 5.539 7.734 1.00 95.94 162 ASN A N 1
ATOM 1286 C CA . ASN A 1 162 ? -3.404 5.861 9.014 1.00 95.94 162 ASN A CA 1
ATOM 1287 C C . ASN A 1 162 ? -4.413 5.940 10.169 1.00 95.94 162 ASN A C 1
ATOM 1289 O O . ASN A 1 162 ? -4.067 5.644 11.318 1.00 95.94 162 ASN A O 1
ATOM 1293 N N . ASN A 1 163 ? -5.645 6.358 9.882 1.00 95.75 163 ASN A N 1
ATOM 1294 C CA . ASN A 1 163 ? -6.691 6.600 10.873 1.00 95.75 163 ASN A CA 1
ATOM 1295 C C . ASN A 1 163 ? -8.049 6.004 10.427 1.00 95.75 163 ASN A C 1
ATOM 1297 O O . ASN A 1 163 ? -8.171 5.452 9.338 1.00 95.75 163 ASN A O 1
ATOM 1301 N N . VAL A 1 164 ? -9.073 6.084 11.286 1.00 94.75 164 VAL A N 1
ATOM 1302 C CA . VAL A 1 164 ? -10.421 5.554 10.990 1.00 94.75 164 VAL A CA 1
ATOM 1303 C C . VAL A 1 164 ? -11.148 6.392 9.927 1.00 94.75 164 VAL A C 1
ATOM 1305 O O . VAL A 1 164 ? -11.839 5.830 9.086 1.00 94.75 164 VAL A O 1
ATOM 1308 N N . ARG A 1 165 ? -10.933 7.715 9.906 1.00 95.19 165 ARG A N 1
ATOM 1309 C CA . ARG A 1 165 ? -11.553 8.635 8.933 1.00 95.19 165 ARG A CA 1
ATOM 1310 C C . ARG A 1 165 ? -11.102 8.339 7.501 1.00 95.19 165 ARG A C 1
ATOM 1312 O O . ARG A 1 165 ? -11.890 8.448 6.572 1.00 95.19 165 ARG A O 1
ATOM 1319 N N . ASP A 1 166 ? -9.857 7.903 7.331 1.00 94.25 166 ASP A N 1
ATOM 1320 C CA . ASP A 1 166 ? -9.296 7.494 6.045 1.00 94.25 166 ASP A CA 1
ATOM 1321 C C . ASP A 1 166 ? -10.025 6.255 5.484 1.00 94.25 166 ASP A C 1
ATOM 1323 O O . ASP A 1 166 ? -10.085 6.073 4.271 1.00 94.25 166 ASP A O 1
ATOM 1327 N N . VAL A 1 167 ? -10.598 5.404 6.350 1.00 94.88 167 VAL A N 1
ATOM 1328 C CA . VAL A 1 167 ? -11.422 4.252 5.937 1.00 94.88 167 VAL A CA 1
ATOM 1329 C C . VAL A 1 167 ? -12.789 4.714 5.439 1.00 94.88 167 VAL A C 1
ATOM 1331 O O . VAL A 1 167 ? -13.306 4.149 4.479 1.00 94.88 167 VAL A O 1
ATOM 1334 N N . ASP A 1 168 ? -13.360 5.755 6.046 1.00 93.38 168 ASP A N 1
ATOM 1335 C CA . ASP A 1 168 ? -14.657 6.302 5.635 1.00 93.38 168 ASP A CA 1
ATOM 1336 C C . ASP A 1 168 ? -14.606 6.885 4.213 1.00 93.38 168 ASP A C 1
ATOM 1338 O O . ASP A 1 168 ? -15.576 6.773 3.465 1.00 93.38 168 ASP A O 1
ATOM 1342 N N . LEU A 1 169 ? -13.449 7.407 3.783 1.00 92.50 169 LEU A N 1
ATOM 1343 C CA . LEU A 1 169 ? -13.226 7.846 2.396 1.00 92.50 169 LEU A CA 1
ATOM 1344 C C . LEU A 1 169 ? -13.400 6.706 1.375 1.00 92.50 169 LEU A C 1
ATOM 1346 O O . LEU A 1 169 ? -13.714 6.952 0.210 1.00 92.50 169 LEU A O 1
ATOM 1350 N N . LEU A 1 170 ? -13.206 5.454 1.799 1.00 92.00 170 LEU A N 1
ATOM 1351 C CA . LEU A 1 170 ? -13.324 4.270 0.945 1.00 92.00 170 LEU A CA 1
ATOM 1352 C C . LEU A 1 170 ? -14.753 3.726 0.855 1.00 92.00 170 LEU A C 1
ATOM 1354 O O . LEU A 1 170 ? -14.981 2.786 0.091 1.00 92.00 170 LEU A O 1
ATOM 1358 N N . LEU A 1 171 ? -15.715 4.321 1.567 1.00 90.75 171 LEU A N 1
ATOM 1359 C CA . LEU A 1 171 ? -17.117 3.899 1.548 1.00 90.75 171 LEU A CA 1
ATOM 1360 C C . LEU A 1 171 ? -17.691 3.871 0.125 1.00 90.75 171 LEU A C 1
ATOM 1362 O O . LEU A 1 171 ? -18.334 2.902 -0.268 1.00 90.75 171 LEU A O 1
ATOM 1366 N N . MET A 1 172 ? -17.408 4.905 -0.672 1.00 90.06 172 MET A N 1
ATOM 1367 C CA . MET A 1 172 ? -17.909 5.001 -2.049 1.00 90.06 172 MET A CA 1
ATOM 1368 C C . MET A 1 172 ? -17.082 4.193 -3.061 1.00 90.06 172 MET A C 1
ATOM 1370 O O . MET A 1 172 ? -17.546 3.938 -4.169 1.00 90.06 172 MET A O 1
ATOM 1374 N N . HIS A 1 173 ? -15.858 3.784 -2.712 1.00 89.31 173 HIS A N 1
ATOM 1375 C CA . HIS A 1 173 ? -14.885 3.220 -3.657 1.00 89.31 173 HIS A CA 1
ATOM 1376 C C . HIS A 1 173 ? -14.387 1.814 -3.275 1.00 89.31 173 HIS A C 1
ATOM 1378 O O . HIS A 1 173 ? -13.257 1.424 -3.590 1.00 89.31 173 HIS A O 1
ATOM 1384 N N . ASN A 1 174 ? -15.250 1.030 -2.630 1.00 87.12 174 ASN A N 1
ATOM 1385 C CA . ASN A 1 174 ? -14.964 -0.315 -2.120 1.00 87.12 174 ASN A CA 1
ATOM 1386 C C . ASN A 1 174 ? -14.543 -1.341 -3.196 1.00 87.12 174 ASN A C 1
ATOM 1388 O O . ASN A 1 174 ? -13.754 -2.241 -2.914 1.00 87.12 174 ASN A O 1
ATOM 1392 N N . LYS A 1 175 ? -15.023 -1.206 -4.440 1.00 87.81 175 LYS A N 1
ATOM 1393 C CA . LYS A 1 175 ? -14.654 -2.095 -5.557 1.00 87.81 175 LYS A CA 1
ATOM 1394 C C . LYS A 1 175 ? -13.254 -1.799 -6.097 1.00 87.81 175 LYS A C 1
ATOM 1396 O O . LYS A 1 175 ? -12.533 -2.712 -6.491 1.00 87.81 175 LYS A O 1
ATOM 1401 N N . THR A 1 176 ? -12.844 -0.532 -6.119 1.00 90.19 176 THR A N 1
ATOM 1402 C CA . THR A 1 176 ? -11.598 -0.106 -6.773 1.00 90.19 176 THR A CA 1
ATOM 1403 C C . THR A 1 176 ? -10.397 -0.101 -5.839 1.00 90.19 176 THR A C 1
ATOM 1405 O O . THR A 1 176 ? -9.281 -0.352 -6.297 1.00 90.19 176 THR A O 1
ATOM 1408 N N . PHE A 1 177 ? -10.599 0.183 -4.551 1.00 93.88 177 PHE A N 1
ATOM 1409 C CA . PHE A 1 177 ? -9.516 0.322 -3.579 1.00 93.88 177 PHE A CA 1
ATOM 1410 C C . PHE A 1 177 ? -9.611 -0.709 -2.458 1.00 93.88 177 PHE A C 1
ATOM 1412 O O . PHE A 1 177 ? -10.691 -1.068 -2.001 1.00 93.88 177 PHE A O 1
ATOM 1419 N N . ALA A 1 178 ? -8.446 -1.146 -1.992 1.00 95.00 178 ALA A N 1
ATOM 1420 C CA . ALA A 1 178 ? -8.292 -1.917 -0.770 1.00 95.00 178 ALA A CA 1
ATOM 1421 C C . ALA A 1 178 ? -7.486 -1.092 0.235 1.00 95.00 178 ALA A C 1
ATOM 1423 O O . ALA A 1 178 ? -6.517 -0.425 -0.132 1.00 95.00 178 ALA A O 1
ATOM 1424 N N . ALA A 1 179 ? -7.872 -1.163 1.503 1.00 96.00 179 ALA A N 1
ATOM 1425 C CA . ALA A 1 179 ? -7.176 -0.482 2.581 1.00 96.00 179 ALA A CA 1
ATOM 1426 C C . ALA A 1 179 ? -5.900 -1.248 2.964 1.00 96.00 179 ALA A C 1
ATOM 1428 O O . ALA A 1 179 ? -5.943 -2.423 3.335 1.00 96.00 179 ALA A O 1
ATOM 1429 N N . GLU A 1 180 ? -4.762 -0.569 2.924 1.00 95.12 180 GLU A N 1
ATOM 1430 C CA . GLU A 1 180 ? -3.500 -1.027 3.489 1.00 95.12 180 GLU A CA 1
ATOM 1431 C C . GLU A 1 180 ? -3.182 -0.180 4.717 1.00 95.12 180 GLU A C 1
ATOM 1433 O O . GLU A 1 180 ? -2.954 1.024 4.628 1.00 95.12 180 GLU A O 1
ATOM 1438 N N . ILE A 1 181 ? -3.180 -0.799 5.895 1.00 96.69 181 ILE A N 1
ATOM 1439 C CA . ILE A 1 181 ? -2.947 -0.061 7.134 1.00 96.69 181 ILE A CA 1
ATOM 1440 C C . ILE A 1 181 ? -1.455 0.218 7.274 1.00 96.69 181 ILE A C 1
ATOM 1442 O O . ILE A 1 181 ? -0.654 -0.721 7.307 1.00 96.69 181 ILE A O 1
ATOM 1446 N N . SER A 1 182 ? -1.087 1.483 7.449 1.00 96.19 182 SER A N 1
ATOM 1447 C CA . SER A 1 182 ? 0.303 1.894 7.627 1.00 96.19 182 SER A CA 1
ATOM 1448 C C . SER A 1 182 ? 1.009 1.142 8.762 1.00 96.19 182 SER A C 1
ATOM 1450 O O . SER A 1 182 ? 0.428 0.809 9.803 1.00 96.19 182 SER A O 1
ATOM 1452 N N . HIS A 1 183 ? 2.305 0.892 8.570 1.00 94.31 183 HIS A N 1
ATOM 1453 C CA . HIS A 1 183 ? 3.163 0.254 9.568 1.00 94.31 183 HIS A CA 1
ATOM 1454 C C . HIS A 1 183 ? 3.310 1.099 10.848 1.00 94.31 183 HIS A C 1
ATOM 1456 O O . HIS A 1 183 ? 3.605 0.557 11.912 1.00 94.31 183 HIS A O 1
ATOM 1462 N N . ALA A 1 184 ? 3.081 2.413 10.785 1.00 94.88 184 ALA A N 1
ATOM 1463 C CA . ALA A 1 184 ? 3.158 3.290 11.955 1.00 94.88 184 ALA A CA 1
ATOM 1464 C C . ALA A 1 184 ? 1.983 3.101 12.939 1.00 94.88 184 ALA A C 1
ATOM 1466 O O . ALA A 1 184 ? 2.086 3.480 14.103 1.00 94.88 184 ALA A O 1
ATOM 1467 N N . VAL A 1 185 ? 0.868 2.501 12.503 1.00 94.94 185 VAL A N 1
ATOM 1468 C CA . VAL A 1 185 ? -0.349 2.401 13.320 1.00 94.94 185 VAL A CA 1
ATOM 1469 C C . VAL A 1 185 ? -0.180 1.368 14.440 1.00 94.94 185 VAL A C 1
ATOM 1471 O O . VAL A 1 185 ? 0.255 0.231 14.217 1.00 94.94 185 VAL A O 1
ATOM 1474 N N . SER A 1 186 ? -0.549 1.770 15.660 1.00 92.50 186 SER A N 1
ATOM 1475 C CA . SER A 1 186 ? -0.530 0.919 16.852 1.00 92.50 186 SER A CA 1
ATOM 1476 C C . SER A 1 186 ? -1.619 -0.156 16.807 1.00 92.50 186 SER A C 1
ATOM 1478 O O . SER A 1 186 ? -2.665 0.023 16.183 1.00 92.50 186 SER A O 1
ATOM 1480 N N . SER A 1 187 ? -1.406 -1.276 17.501 1.00 91.06 187 SER A N 1
ATOM 1481 C CA . SER A 1 187 ? -2.338 -2.416 17.516 1.00 91.06 187 SER A CA 1
ATOM 1482 C C . SER A 1 187 ? -3.763 -2.032 17.936 1.00 91.06 187 SER A C 1
ATOM 1484 O O . SER A 1 187 ? -4.711 -2.496 17.310 1.00 91.06 187 SER A O 1
ATOM 1486 N N . ARG A 1 188 ? -3.921 -1.126 18.915 1.00 89.75 188 ARG A N 1
ATOM 1487 C CA . ARG A 1 188 ? -5.229 -0.620 19.372 1.00 89.75 188 ARG A CA 1
ATOM 1488 C C . ARG A 1 188 ? -6.018 0.053 18.244 1.00 89.75 188 ARG A C 1
ATOM 1490 O O . ARG A 1 188 ? -7.138 -0.349 17.962 1.00 89.75 188 ARG A O 1
ATOM 1497 N N . LYS A 1 189 ? -5.397 0.998 17.529 1.00 93.00 189 LYS A N 1
ATOM 1498 C CA . LYS A 1 189 ? -6.031 1.685 16.390 1.00 93.00 189 LYS A CA 1
ATOM 1499 C C . LYS A 1 189 ? -6.289 0.744 15.212 1.00 93.00 189 LYS A C 1
ATOM 1501 O O . LYS A 1 189 ? -7.271 0.913 14.499 1.00 93.00 189 LYS A O 1
ATOM 1506 N N . ARG A 1 190 ? -5.440 -0.274 15.006 1.00 94.12 190 ARG A N 1
ATOM 1507 C CA . ARG A 1 190 ? -5.675 -1.299 13.971 1.00 94.12 190 ARG A CA 1
ATOM 1508 C C . ARG A 1 190 ? -6.975 -2.067 14.222 1.00 94.12 190 ARG A C 1
ATOM 1510 O O . ARG A 1 190 ? -7.660 -2.367 13.253 1.00 94.12 190 ARG A O 1
ATOM 1517 N N . VAL A 1 191 ? -7.335 -2.326 15.485 1.00 92.12 191 VAL A N 1
ATOM 1518 C CA . VAL A 1 191 ? -8.626 -2.945 15.851 1.00 92.12 191 VAL A CA 1
ATOM 1519 C C . VAL A 1 191 ? -9.790 -2.097 15.375 1.00 92.12 191 VAL A C 1
ATOM 1521 O O . VAL A 1 191 ? -10.668 -2.599 14.680 1.00 92.12 191 VAL A O 1
ATOM 1524 N N . GLU A 1 192 ? -9.756 -0.808 15.697 1.00 93.50 192 GLU A N 1
ATOM 1525 C CA . GLU A 1 192 ? -10.804 0.150 15.341 1.00 93.50 192 GLU A CA 1
ATOM 1526 C C . GLU A 1 192 ? -10.943 0.277 13.818 1.00 93.50 192 GLU A C 1
ATOM 1528 O O . GLU A 1 192 ? -12.045 0.194 13.282 1.00 93.50 192 GLU A O 1
ATOM 1533 N N . ILE A 1 193 ? -9.817 0.382 13.105 1.00 94.81 193 ILE A N 1
ATOM 1534 C CA . ILE A 1 193 ? -9.771 0.452 11.638 1.00 94.81 193 ILE A CA 1
ATOM 1535 C C . ILE A 1 193 ? -10.336 -0.822 11.003 1.00 94.81 193 ILE A C 1
ATOM 1537 O O . ILE A 1 193 ? -11.132 -0.740 10.070 1.00 94.81 193 ILE A O 1
ATOM 1541 N N . VAL A 1 194 ? -9.956 -2.004 11.497 1.00 94.44 194 VAL A N 1
ATOM 1542 C CA . VAL A 1 194 ? -10.454 -3.284 10.969 1.00 94.44 194 VAL A CA 1
ATOM 1543 C C . VAL A 1 194 ? -11.941 -3.461 11.272 1.00 94.44 194 VAL A C 1
ATOM 1545 O O . VAL A 1 194 ? -12.681 -3.918 10.403 1.00 94.44 194 VAL A O 1
ATOM 1548 N N . ALA A 1 195 ? -12.397 -3.092 12.470 1.00 93.19 195 ALA A N 1
ATOM 1549 C CA . ALA A 1 195 ? -13.810 -3.133 12.834 1.00 93.19 195 ALA A CA 1
ATOM 1550 C C . ALA A 1 195 ? -14.640 -2.205 11.935 1.00 93.19 195 ALA A C 1
ATOM 1552 O O . ALA A 1 195 ? -15.638 -2.640 11.361 1.00 93.19 195 ALA A O 1
ATOM 1553 N N . ARG A 1 196 ? -14.180 -0.966 11.728 1.00 94.94 196 ARG A N 1
ATOM 1554 C CA . ARG A 1 196 ? -14.834 -0.011 10.828 1.00 94.94 196 ARG A CA 1
ATOM 1555 C C . ARG A 1 196 ? -14.838 -0.490 9.377 1.00 94.94 196 ARG A C 1
ATOM 1557 O O . ARG A 1 196 ? -15.874 -0.448 8.724 1.00 94.94 196 ARG A O 1
ATOM 1564 N N . ALA A 1 197 ? -13.716 -1.005 8.880 1.00 95.12 197 ALA A N 1
ATOM 1565 C CA . ALA A 1 197 ? -13.622 -1.526 7.518 1.00 95.12 197 ALA A CA 1
ATOM 1566 C C . ALA A 1 197 ? -14.586 -2.699 7.277 1.00 95.12 197 ALA A C 1
ATOM 1568 O O . ALA A 1 197 ? -15.189 -2.776 6.210 1.00 95.12 197 ALA A O 1
ATOM 1569 N N . LYS A 1 198 ? -14.784 -3.574 8.276 1.00 93.06 198 LYS A N 1
ATOM 1570 C CA . LYS A 1 198 ? -15.780 -4.657 8.210 1.00 93.06 198 LYS A CA 1
ATOM 1571 C C . LYS A 1 198 ? -17.208 -4.126 8.103 1.00 93.06 198 LYS A C 1
ATOM 1573 O O . LYS A 1 198 ? -17.969 -4.662 7.308 1.00 93.06 198 LYS A O 1
ATOM 1578 N N . GLN A 1 199 ? -17.551 -3.074 8.852 1.00 93.62 199 GLN A N 1
ATOM 1579 C CA . GLN A 1 199 ? -18.872 -2.432 8.768 1.00 93.62 199 GLN A CA 1
ATOM 1580 C C . GLN A 1 199 ? -19.144 -1.872 7.365 1.00 93.62 199 GLN A C 1
ATOM 1582 O O . GLN A 1 199 ? -20.245 -2.021 6.851 1.00 93.62 199 GLN A O 1
ATOM 1587 N N . LEU A 1 200 ? -18.137 -1.257 6.735 1.00 92.88 200 LEU A N 1
ATOM 1588 C CA . LEU A 1 200 ? -18.259 -0.657 5.399 1.00 92.88 200 LEU A CA 1
ATOM 1589 C C . LEU A 1 200 ? -18.039 -1.665 4.250 1.00 92.88 200 LEU A C 1
ATOM 1591 O O . LEU A 1 200 ? -18.156 -1.300 3.083 1.00 92.88 200 LEU A O 1
ATOM 1595 N N . GLY A 1 201 ? -17.682 -2.919 4.553 1.00 91.56 201 GLY A N 1
ATOM 1596 C CA . GLY A 1 201 ? -17.380 -3.946 3.548 1.00 91.56 201 GLY A CA 1
ATOM 1597 C C . GLY A 1 201 ? -16.092 -3.695 2.750 1.00 91.56 201 GLY A C 1
ATOM 1598 O O . GLY A 1 201 ? -15.950 -4.189 1.632 1.00 91.56 201 GLY A O 1
ATOM 1599 N N . VAL A 1 202 ? -15.146 -2.924 3.294 1.00 93.44 202 VAL A N 1
ATOM 1600 C CA . VAL A 1 202 ? -13.868 -2.607 2.636 1.00 93.44 202 VAL A CA 1
ATOM 1601 C C . VAL A 1 202 ? -12.841 -3.707 2.907 1.00 93.44 202 VAL A C 1
ATOM 1603 O O . VAL A 1 202 ? -12.607 -4.109 4.050 1.00 93.44 202 VAL A O 1
ATOM 1606 N N . LYS A 1 203 ? -12.160 -4.175 1.854 1.00 93.00 203 LYS A N 1
ATOM 1607 C CA . LYS A 1 203 ? -11.094 -5.178 1.974 1.00 93.00 203 LYS A CA 1
ATOM 1608 C C . LYS A 1 203 ? -9.823 -4.563 2.559 1.00 93.00 203 LYS A C 1
ATOM 1610 O O . LYS A 1 203 ? -9.276 -3.614 2.001 1.00 93.00 203 LYS A O 1
ATOM 1615 N N . VAL A 1 204 ? -9.308 -5.166 3.630 1.00 94.38 204 VAL A N 1
ATOM 1616 C CA . VAL A 1 204 ? -8.028 -4.792 4.251 1.00 94.38 204 VAL A CA 1
ATOM 1617 C C . VAL A 1 204 ? -6.942 -5.802 3.869 1.00 94.38 204 VAL A C 1
ATOM 1619 O O . VAL A 1 204 ? -7.116 -7.004 4.075 1.00 94.38 204 VAL A O 1
ATOM 1622 N N . THR A 1 205 ? -5.810 -5.338 3.338 1.00 93.56 205 THR A N 1
ATOM 1623 C CA . THR A 1 205 ? -4.723 -6.206 2.837 1.00 93.56 205 THR A CA 1
ATOM 1624 C C . THR A 1 205 ? -3.936 -6.876 3.966 1.00 93.56 205 THR A C 1
ATOM 1626 O O . THR A 1 205 ? -3.647 -8.068 3.913 1.00 93.56 205 THR A O 1
ATOM 1629 N N . ASN A 1 206 ? -3.634 -6.126 5.025 1.00 93.00 206 ASN A N 1
ATOM 1630 C CA . ASN A 1 206 ? -2.793 -6.535 6.150 1.00 93.00 206 ASN A CA 1
ATOM 1631 C C . ASN A 1 206 ? -3.575 -6.608 7.477 1.00 93.00 206 ASN A C 1
ATOM 1633 O O . ASN A 1 206 ? -3.083 -6.199 8.534 1.00 93.00 206 ASN A O 1
ATOM 1637 N N . ALA A 1 207 ? -4.799 -7.142 7.434 1.00 90.19 207 ALA A N 1
ATOM 1638 C CA . ALA A 1 207 ? -5.735 -7.133 8.565 1.00 90.19 207 ALA A CA 1
ATOM 1639 C C . ALA A 1 207 ? -5.194 -7.812 9.839 1.00 90.19 207 ALA A C 1
ATOM 1641 O O . ALA A 1 207 ? -5.458 -7.354 10.944 1.00 90.19 207 ALA A O 1
ATOM 1642 N N . LYS A 1 208 ? -4.411 -8.888 9.691 1.00 87.50 208 LYS A N 1
ATOM 1643 C CA . LYS A 1 208 ? -3.908 -9.703 10.814 1.00 87.50 208 LYS A CA 1
ATOM 1644 C C . LYS A 1 208 ? -2.630 -9.157 11.468 1.00 87.50 208 LYS A C 1
ATOM 1646 O O . LYS A 1 208 ? -2.171 -9.701 12.465 1.00 87.50 208 LYS A O 1
ATOM 1651 N N . ALA A 1 209 ? -2.004 -8.121 10.908 1.00 86.25 209 ALA A N 1
ATOM 1652 C CA . ALA A 1 209 ? -0.691 -7.692 11.387 1.00 86.25 209 ALA A CA 1
ATOM 1653 C C . ALA A 1 209 ? -0.771 -7.010 12.768 1.00 86.25 209 ALA A C 1
ATOM 1655 O O . ALA A 1 209 ? -1.601 -6.121 12.970 1.00 86.25 209 ALA A O 1
ATOM 1656 N N . ARG A 1 210 ? 0.148 -7.384 13.680 1.00 81.69 210 ARG A N 1
ATOM 1657 C CA . ARG A 1 210 ? 0.328 -6.841 15.053 1.00 81.69 210 ARG A CA 1
ATOM 1658 C C . ARG A 1 210 ? -0.853 -7.031 16.008 1.00 81.69 210 ARG A C 1
ATOM 1660 O O . ARG A 1 210 ? -0.944 -6.362 17.036 1.00 81.69 210 ARG A O 1
ATOM 1667 N N . VAL A 1 211 ? -1.770 -7.910 15.645 1.00 77.06 211 VAL A N 1
ATOM 1668 C CA . VAL A 1 211 ? -3.003 -8.168 16.369 1.00 77.06 211 VAL A CA 1
ATOM 1669 C C . VAL A 1 211 ? -2.893 -9.554 16.993 1.00 77.06 211 VAL A C 1
ATOM 1671 O O . VAL A 1 211 ? -2.899 -10.549 16.277 1.00 77.06 211 VAL A O 1
ATOM 1674 N N . THR A 1 212 ? -2.769 -9.620 18.318 1.00 75.25 212 THR A N 1
ATOM 1675 C CA . THR A 1 212 ? -2.838 -10.888 19.057 1.00 75.25 212 THR A CA 1
ATOM 1676 C C . THR A 1 212 ? -4.305 -11.275 19.217 1.00 75.25 212 THR A C 1
ATOM 1678 O O . THR A 1 212 ? -5.087 -10.508 19.784 1.00 75.25 212 THR A O 1
ATOM 1681 N N . THR A 1 213 ? -4.685 -12.450 18.715 1.00 64.19 213 THR A N 1
ATOM 1682 C CA . THR A 1 213 ? -6.071 -12.953 18.684 1.00 64.19 213 THR A CA 1
ATOM 1683 C C . THR A 1 213 ? -6.728 -12.985 20.071 1.00 64.19 213 THR A C 1
ATOM 1685 O O . THR A 1 213 ? -7.921 -12.725 20.197 1.00 64.19 213 THR A O 1
ATOM 1688 N N . GLU A 1 214 ? -5.930 -13.192 21.120 1.00 63.91 214 GLU A N 1
ATOM 1689 C CA . GLU A 1 214 ? -6.359 -13.235 22.526 1.00 63.91 214 GLU A CA 1
ATOM 1690 C C . GLU A 1 214 ? -6.998 -11.928 23.012 1.00 63.91 214 GLU A C 1
ATOM 1692 O O . GLU A 1 214 ? -7.947 -11.953 23.788 1.00 63.91 214 GLU A O 1
ATOM 1697 N N . ARG A 1 215 ? -6.533 -10.768 22.523 1.00 53.28 215 ARG A N 1
ATOM 1698 C CA . ARG A 1 215 ? -7.117 -9.467 22.900 1.00 53.28 215 ARG A CA 1
ATOM 1699 C C . ARG A 1 215 ? -8.365 -9.112 22.091 1.00 53.28 215 ARG A C 1
ATOM 1701 O O . ARG A 1 215 ? -9.112 -8.230 22.496 1.00 53.28 215 ARG A O 1
ATOM 1708 N N . TYR A 1 216 ? -8.580 -9.782 20.958 1.00 54.19 216 TYR A N 1
ATOM 1709 C CA . TYR A 1 216 ? -9.736 -9.569 20.087 1.00 54.19 216 TYR A CA 1
ATOM 1710 C C . TYR A 1 216 ? -10.946 -10.381 20.558 1.00 54.19 216 TYR A C 1
ATOM 1712 O O . TYR A 1 216 ? -12.051 -9.859 20.618 1.00 54.19 216 TYR A O 1
ATOM 1720 N N . GLY A 1 217 ? -10.756 -11.633 20.971 1.00 47.81 217 GLY A N 1
ATOM 1721 C CA . GLY A 1 217 ? -11.851 -12.506 21.410 1.00 47.81 217 GLY A CA 1
ATOM 1722 C C . GLY A 1 217 ? -12.473 -12.178 22.773 1.00 47.81 217 GLY A C 1
ATOM 1723 O O . GLY A 1 217 ? -13.196 -13.017 23.289 1.00 47.81 217 GLY A O 1
ATOM 1724 N N . ALA A 1 218 ? -12.170 -11.026 23.379 1.00 49.94 218 ALA A N 1
ATOM 1725 C CA . ALA A 1 218 ? -12.678 -10.641 24.700 1.00 49.94 218 ALA A CA 1
ATOM 1726 C C . ALA A 1 218 ? -13.472 -9.321 24.704 1.00 49.94 218 ALA A C 1
ATOM 1728 O O . ALA A 1 218 ? -14.014 -8.941 25.737 1.00 49.94 218 ALA A O 1
ATOM 1729 N N . GLN A 1 219 ? -13.532 -8.598 23.577 1.00 46.75 219 GLN A N 1
ATOM 1730 C CA . GLN A 1 219 ? -14.145 -7.261 23.517 1.00 46.75 219 GLN A CA 1
ATOM 1731 C C . GLN A 1 219 ? -15.404 -7.170 22.636 1.00 46.75 219 GLN A C 1
ATOM 1733 O O . GLN A 1 219 ? -15.987 -6.093 22.567 1.00 46.75 219 GLN A O 1
ATOM 1738 N N . TYR A 1 220 ? -15.850 -8.254 21.981 1.00 50.50 220 TYR A N 1
ATOM 1739 C CA . TYR A 1 220 ? -17.068 -8.237 21.131 1.00 50.50 220 TYR A CA 1
ATOM 1740 C C . TYR A 1 220 ? -18.038 -9.402 21.381 1.00 50.50 220 TYR A C 1
ATOM 1742 O O . TYR A 1 220 ? -19.009 -9.583 20.655 1.00 50.50 220 TYR A O 1
ATOM 1750 N N . ASN A 1 221 ? -17.788 -10.202 22.408 1.00 53.00 221 ASN A N 1
ATOM 1751 C CA . ASN A 1 221 ? -18.606 -11.330 22.847 1.00 53.00 221 ASN A CA 1
ATOM 1752 C C . ASN A 1 221 ? -19.257 -11.064 24.213 1.00 53.00 221 ASN A C 1
ATOM 1754 O O . ASN A 1 221 ? -19.725 -11.988 24.865 1.00 53.00 221 ASN A O 1
ATOM 1758 N N . ASN A 1 222 ? -19.367 -9.797 24.616 1.00 57.91 222 ASN A N 1
ATOM 1759 C CA . ASN A 1 222 ? -20.201 -9.381 25.744 1.00 57.91 222 ASN A CA 1
ATOM 1760 C C . ASN A 1 222 ? -21.657 -9.062 25.343 1.00 57.91 222 ASN A C 1
ATOM 1762 O O . ASN A 1 222 ? -22.414 -8.576 26.176 1.00 57.91 222 ASN A O 1
ATOM 1766 N N . THR A 1 223 ? -22.077 -9.340 24.100 1.00 55.56 223 THR A N 1
ATOM 1767 C CA . THR A 1 223 ? -23.464 -9.071 23.654 1.00 55.56 223 THR A CA 1
ATOM 1768 C C . THR A 1 223 ? -24.165 -10.256 22.978 1.00 55.56 223 THR A C 1
ATOM 1770 O O . THR A 1 223 ? -25.360 -10.176 22.729 1.00 55.56 223 THR A O 1
ATOM 1773 N N . THR A 1 224 ? -23.506 -11.396 22.732 1.00 52.94 224 THR A N 1
ATOM 1774 C CA . THR A 1 224 ? -24.159 -12.516 22.005 1.00 52.94 224 THR A CA 1
ATOM 1775 C C . THR A 1 224 ? -24.124 -13.868 22.716 1.00 52.94 224 THR A C 1
ATOM 1777 O O . THR A 1 224 ? -24.641 -14.824 22.170 1.00 52.94 224 THR A O 1
ATOM 1780 N N . MET A 1 225 ? -23.630 -13.986 23.950 1.00 45.97 225 MET A N 1
ATOM 1781 C CA . MET A 1 225 ? -23.843 -15.207 24.751 1.00 45.97 225 MET A CA 1
ATOM 1782 C C . MET A 1 225 ? -24.225 -14.854 26.189 1.00 45.97 225 MET A C 1
ATOM 1784 O O . MET A 1 225 ? -23.544 -15.203 27.146 1.00 45.97 225 MET A O 1
ATOM 1788 N N . SER A 1 226 ? -25.336 -14.131 26.333 1.00 47.34 226 SER A N 1
ATOM 1789 C CA . SER A 1 226 ? -26.130 -14.149 27.563 1.00 47.34 226 SER A CA 1
ATOM 1790 C C . SER A 1 226 ? -27.430 -14.880 27.252 1.00 47.34 226 SER A C 1
ATOM 1792 O O . SER A 1 226 ? -28.484 -14.284 27.046 1.00 47.34 226 SER A O 1
ATOM 1794 N N . THR A 1 227 ? -27.335 -16.197 27.082 1.00 47.97 227 THR A N 1
ATOM 1795 C CA . THR A 1 227 ? -28.506 -17.074 27.064 1.00 47.97 227 THR A CA 1
ATOM 1796 C C . THR A 1 227 ? -28.069 -18.474 27.488 1.00 47.97 227 THR A C 1
ATOM 1798 O O . THR A 1 227 ? -27.346 -19.155 26.775 1.00 47.97 227 THR A O 1
ATOM 1801 N N . MET A 1 228 ? -28.558 -18.853 28.671 1.00 55.72 228 MET A N 1
ATOM 1802 C CA . MET A 1 228 ? -28.756 -20.214 29.179 1.00 55.72 228 MET A CA 1
ATOM 1803 C C . MET A 1 228 ? -27.483 -20.993 29.524 1.00 55.72 228 MET A C 1
ATOM 1805 O O . MET A 1 228 ? -26.837 -21.562 28.655 1.00 55.72 228 MET A O 1
ATOM 1809 N N . THR A 1 229 ? -27.162 -21.078 30.819 1.00 39.44 229 THR A N 1
ATOM 1810 C CA . THR A 1 229 ? -27.163 -22.340 31.595 1.00 39.44 229 THR A CA 1
ATOM 1811 C C . THR A 1 229 ? -26.808 -22.023 33.056 1.00 39.44 229 THR A C 1
ATOM 1813 O O . THR A 1 229 ? -25.793 -21.392 33.337 1.00 39.44 229 THR A O 1
ATOM 1816 N N . LEU A 1 230 ? -27.674 -22.441 33.982 1.00 49.62 230 LEU A N 1
ATOM 1817 C CA . LEU A 1 230 ? -27.496 -22.358 35.436 1.00 49.62 230 LEU A CA 1
ATOM 1818 C C . LEU A 1 230 ? -26.545 -23.465 35.927 1.00 49.62 230 LEU A C 1
ATOM 1820 O O . LEU A 1 230 ? -26.760 -24.619 35.555 1.00 49.62 230 LEU A O 1
ATOM 1824 N N . PRO A 1 231 ? -25.603 -23.192 36.847 1.00 50.97 231 PRO A N 1
ATOM 1825 C CA . PRO A 1 231 ? -25.155 -24.181 37.809 1.00 50.97 231 PRO A CA 1
ATOM 1826 C C . PRO A 1 231 ? -25.869 -23.969 39.149 1.00 50.97 231 PRO A C 1
ATOM 1828 O O . PRO A 1 231 ? -25.894 -22.879 39.718 1.00 50.97 231 PRO A O 1
ATOM 1831 N N . VAL A 1 232 ? -26.471 -25.058 39.614 1.00 50.38 232 VAL A N 1
ATOM 1832 C CA . VAL A 1 232 ? -27.082 -25.253 40.930 1.00 50.38 232 VAL A CA 1
ATOM 1833 C C . VAL A 1 232 ? -26.111 -24.850 42.048 1.00 50.38 232 VAL A C 1
ATOM 1835 O O . VAL A 1 232 ? -24.948 -25.247 42.047 1.00 50.38 232 VAL A O 1
ATOM 1838 N N . ALA A 1 233 ? -26.613 -24.074 43.007 1.00 49.66 233 ALA A N 1
ATOM 1839 C CA . ALA A 1 233 ? -25.913 -23.694 44.230 1.00 49.66 233 ALA A CA 1
ATOM 1840 C C . ALA A 1 233 ? -25.883 -24.845 45.256 1.00 49.66 233 ALA A C 1
ATOM 1842 O O . ALA A 1 233 ? -26.890 -25.542 45.404 1.00 49.66 233 ALA A O 1
ATOM 1843 N N . PRO A 1 234 ? -24.812 -24.989 46.057 1.00 56.44 234 PRO A N 1
ATOM 1844 C CA . PRO A 1 234 ? -24.912 -25.481 47.420 1.00 56.44 234 PRO A CA 1
ATOM 1845 C C . PRO A 1 234 ? -25.070 -24.311 48.405 1.00 56.44 234 PRO A C 1
ATOM 1847 O O . PRO A 1 234 ? -24.701 -23.170 48.132 1.00 56.44 234 PRO A O 1
ATOM 1850 N N . GLN A 1 235 ? -25.695 -24.616 49.536 1.00 52.34 235 GLN A N 1
ATOM 1851 C CA . GLN A 1 235 ? -26.305 -23.662 50.452 1.00 52.34 235 GLN A CA 1
ATOM 1852 C C . GLN A 1 235 ? -25.334 -23.062 51.482 1.00 52.34 235 GLN A C 1
ATOM 1854 O O . GLN A 1 235 ? -24.427 -23.741 51.950 1.00 52.34 235 GLN A O 1
ATOM 1859 N N . LEU A 1 236 ? -25.624 -21.802 51.829 1.00 52.91 236 LEU A N 1
ATOM 1860 C CA . LEU A 1 236 ? -25.574 -21.141 53.144 1.00 52.91 236 LEU A CA 1
ATOM 1861 C C . LEU A 1 236 ? -24.445 -21.489 54.133 1.00 52.91 236 LEU A C 1
ATOM 1863 O O . LEU A 1 236 ? -24.440 -22.549 54.753 1.00 52.91 236 LEU A O 1
ATOM 1867 N N . ALA A 1 237 ? -23.642 -20.465 54.434 1.00 39.91 237 ALA A N 1
ATOM 1868 C CA . ALA A 1 237 ? -23.233 -20.129 55.798 1.00 39.91 237 ALA A CA 1
ATOM 1869 C C . ALA A 1 237 ? -22.899 -18.625 55.855 1.00 39.91 237 ALA A C 1
ATOM 1871 O O . ALA A 1 237 ? -21.787 -18.217 55.523 1.00 39.91 237 ALA A O 1
ATOM 1872 N N . ASP A 1 238 ? -23.876 -17.801 56.237 1.00 39.56 238 ASP A N 1
ATOM 1873 C CA . ASP A 1 238 ? -23.666 -16.376 56.492 1.00 39.56 238 ASP A CA 1
ATOM 1874 C C . ASP A 1 238 ? -23.015 -16.206 57.871 1.00 39.56 238 ASP A C 1
ATOM 1876 O O . ASP A 1 238 ? -23.649 -16.372 58.912 1.00 39.56 238 ASP A O 1
ATOM 1880 N N . THR A 1 239 ? -21.722 -15.892 57.888 1.00 44.06 239 THR A N 1
ATOM 1881 C CA . THR A 1 239 ? -21.069 -15.284 59.050 1.00 44.06 239 THR A CA 1
ATOM 1882 C C . THR A 1 239 ? -21.314 -13.781 58.998 1.00 44.06 239 THR A C 1
ATOM 1884 O O . THR A 1 239 ? -20.777 -13.096 58.125 1.00 44.06 239 THR A O 1
ATOM 1887 N N . GLU A 1 240 ? -22.114 -13.264 59.931 1.00 42.75 240 GLU A N 1
ATOM 1888 C CA . GLU A 1 240 ? -22.309 -11.828 60.129 1.00 42.75 240 GLU A CA 1
ATOM 1889 C C . GLU A 1 240 ? -20.971 -11.155 60.482 1.00 42.75 240 GLU A C 1
ATOM 1891 O O . GLU A 1 240 ? -20.489 -11.203 61.614 1.00 42.75 240 GLU A O 1
ATOM 1896 N N . HIS A 1 241 ? -20.337 -10.518 59.496 1.00 48.44 241 HIS A N 1
ATOM 1897 C CA . HIS A 1 241 ? -19.204 -9.634 59.738 1.00 48.44 241 HIS A CA 1
ATOM 1898 C C . HIS A 1 241 ? -19.714 -8.260 60.167 1.00 48.44 241 HIS A C 1
ATOM 1900 O O . HIS A 1 241 ? -20.014 -7.387 59.354 1.00 48.44 241 HIS A O 1
ATOM 1906 N N . GLN A 1 242 ? -19.774 -8.071 61.481 1.00 50.72 242 GLN A N 1
ATOM 1907 C CA . GLN A 1 242 ? -19.983 -6.779 62.113 1.00 50.72 242 GLN A CA 1
ATOM 1908 C C . GLN A 1 242 ? -18.749 -5.891 61.874 1.00 50.72 242 GLN A C 1
ATOM 1910 O O . GLN A 1 242 ? -17.751 -5.955 62.589 1.00 50.72 242 GLN A O 1
ATOM 1915 N N . LEU A 1 243 ? -18.796 -5.081 60.815 1.00 58.78 243 LEU A N 1
ATOM 1916 C CA . LEU A 1 243 ? -17.754 -4.111 60.478 1.00 58.78 243 LEU A CA 1
ATOM 1917 C C . LEU A 1 243 ? -17.958 -2.828 61.296 1.00 58.78 243 LEU A C 1
ATOM 1919 O O . LEU A 1 243 ? -18.708 -1.934 60.910 1.00 58.78 243 LEU A O 1
ATOM 1923 N N . SER A 1 244 ? -17.277 -2.725 62.436 1.00 60.53 244 SER A N 1
ATOM 1924 C CA . SER A 1 244 ? -17.163 -1.477 63.200 1.00 60.53 244 SER A CA 1
ATOM 1925 C C . SER A 1 244 ? -15.972 -0.641 62.713 1.00 60.53 244 SER A C 1
ATOM 1927 O O . SER A 1 244 ? -14.853 -1.146 62.624 1.00 60.53 244 SER A O 1
ATOM 1929 N N . CYS A 1 245 ? -16.189 0.651 62.437 1.00 50.84 245 CYS A N 1
ATOM 1930 C CA . CYS A 1 245 ? -15.126 1.602 62.097 1.00 50.84 245 CYS A CA 1
ATOM 1931 C C . CYS A 1 245 ? -14.212 1.858 63.319 1.00 50.84 245 CYS A C 1
ATOM 1933 O O . CYS A 1 245 ? -14.713 2.324 64.349 1.00 50.84 245 CYS A O 1
ATOM 1935 N N . PRO A 1 246 ? -12.886 1.622 63.226 1.00 63.97 246 PRO A N 1
ATOM 1936 C CA . PRO A 1 246 ? -11.969 1.638 64.371 1.00 63.97 246 PRO A CA 1
ATOM 1937 C C . PRO A 1 246 ? -11.654 3.030 64.951 1.00 63.97 246 PRO A C 1
ATOM 1939 O O . PRO A 1 246 ? -10.777 3.128 65.800 1.00 63.97 246 PRO A O 1
ATOM 1942 N N . ASN A 1 247 ? -12.336 4.107 64.531 1.00 54.06 247 ASN A N 1
ATOM 1943 C CA . ASN A 1 247 ? -12.043 5.460 65.029 1.00 54.06 247 ASN A CA 1
ATOM 1944 C C . ASN A 1 247 ? -13.257 6.290 65.496 1.00 54.06 247 ASN A C 1
ATOM 1946 O O . ASN A 1 247 ? -13.076 7.421 65.932 1.00 54.06 247 ASN A O 1
ATOM 1950 N N . CYS A 1 248 ? -14.498 5.788 65.437 1.00 69.06 248 CYS A N 1
ATOM 1951 C CA . CYS A 1 248 ? -15.639 6.560 65.968 1.00 69.06 248 CYS A CA 1
ATOM 1952 C C . CYS A 1 248 ? -16.806 5.755 66.558 1.00 69.06 248 CYS A C 1
ATOM 1954 O O . CYS A 1 248 ? -17.748 6.369 67.055 1.00 69.06 248 CYS A O 1
ATOM 1956 N N . GLY A 1 249 ? -16.776 4.415 66.533 1.00 60.03 249 GLY A N 1
ATOM 1957 C CA . GLY A 1 249 ? -17.725 3.558 67.268 1.00 60.03 249 GLY A CA 1
ATOM 1958 C C . GLY A 1 249 ? -19.216 3.717 66.926 1.00 60.03 249 GLY A C 1
ATOM 1959 O O . GLY A 1 249 ? -20.051 3.046 67.522 1.00 60.03 249 GLY A O 1
ATOM 1960 N N . SER A 1 250 ? -19.576 4.572 65.970 1.00 58.84 250 SER A N 1
ATOM 1961 C CA . SER A 1 250 ? -20.957 4.802 65.558 1.00 58.84 250 SER A CA 1
ATOM 1962 C C . SER A 1 250 ? -21.309 3.784 64.479 1.00 58.84 250 SER A C 1
ATOM 1964 O O . SER A 1 250 ? -20.959 3.936 63.310 1.00 58.84 250 SER A O 1
ATOM 1966 N N . GLY A 1 251 ? -21.977 2.707 64.889 1.00 53.31 251 GLY A N 1
ATOM 1967 C CA . GLY A 1 251 ? -22.609 1.781 63.962 1.00 53.31 251 GLY A CA 1
ATOM 1968 C C . GLY A 1 251 ? -23.766 2.484 63.265 1.00 53.31 251 GLY A C 1
ATOM 1969 O O . GLY A 1 251 ? -24.825 2.677 63.856 1.00 53.31 251 GLY A O 1
ATOM 1970 N N . VAL A 1 252 ? -23.580 2.872 62.005 1.00 54.19 252 VAL A N 1
ATOM 1971 C CA . VAL A 1 252 ? -24.720 3.105 61.120 1.00 54.19 252 VAL A CA 1
ATOM 1972 C C . VAL A 1 252 ? -25.335 1.742 60.838 1.00 54.19 252 VAL A C 1
ATOM 1974 O O . VAL A 1 252 ? -24.837 0.988 60.005 1.00 54.19 252 VAL A O 1
ATOM 1977 N N . SER A 1 253 ? -26.419 1.421 61.547 1.00 55.19 253 SER A N 1
ATOM 1978 C CA . SER A 1 253 ? -27.372 0.409 61.093 1.00 55.19 253 SER A CA 1
ATOM 1979 C C . SER A 1 253 ? -28.046 0.959 59.840 1.00 55.19 253 SER A C 1
ATOM 1981 O O . SER A 1 253 ? -29.155 1.483 59.873 1.00 55.19 253 SER A O 1
ATOM 1983 N N . LEU A 1 254 ? -27.326 0.930 58.721 1.00 57.28 254 LEU A N 1
ATOM 1984 C CA . LEU A 1 254 ? -27.972 0.878 57.426 1.00 57.28 254 LEU A CA 1
ATOM 1985 C C . LEU A 1 254 ? -28.653 -0.477 57.419 1.00 57.28 254 LEU A C 1
ATOM 1987 O O . LEU A 1 254 ? -27.966 -1.495 57.340 1.00 57.28 254 LEU A O 1
ATOM 1991 N N . ASP A 1 255 ? -29.976 -0.459 57.579 1.00 60.00 255 ASP A N 1
ATOM 1992 C CA . ASP A 1 255 ? -30.865 -1.609 57.453 1.00 60.00 255 ASP A CA 1
ATOM 1993 C C . ASP A 1 255 ? -30.645 -2.240 56.064 1.00 60.00 255 ASP A C 1
ATOM 1995 O O . ASP A 1 255 ? -31.420 -2.029 55.129 1.00 60.00 255 ASP A O 1
ATOM 1999 N N . SER A 1 256 ? -29.546 -2.980 55.892 1.00 62.62 256 SER A N 1
ATOM 2000 C CA . SER A 1 256 ? -29.125 -3.578 54.621 1.00 62.62 256 SER A CA 1
ATOM 2001 C C . SER A 1 256 ? -30.210 -4.510 54.106 1.00 62.62 256 SER A C 1
ATOM 2003 O O . SER A 1 256 ? -30.424 -4.606 52.903 1.00 62.62 256 SER A O 1
ATOM 2005 N N . SER A 1 257 ? -30.979 -5.099 55.022 1.00 72.12 257 SER A N 1
ATOM 2006 C CA . SER A 1 257 ? -32.171 -5.886 54.734 1.00 72.12 257 SER A CA 1
ATOM 2007 C C . SER A 1 257 ? -33.270 -5.075 54.038 1.00 72.12 257 SER A C 1
ATOM 2009 O O . SER A 1 257 ? -33.885 -5.576 53.105 1.00 72.12 257 SER A O 1
ATOM 2011 N N . ARG A 1 258 ? -33.513 -3.814 54.426 1.00 74.94 258 ARG A N 1
ATOM 2012 C CA . ARG A 1 258 ? -34.526 -2.955 53.780 1.00 74.94 258 ARG A CA 1
ATOM 2013 C C . ARG A 1 258 ? -34.082 -2.499 52.397 1.00 74.94 258 ARG A C 1
ATOM 2015 O O . ARG A 1 258 ? -34.846 -2.628 51.450 1.00 74.94 258 ARG A O 1
ATOM 2022 N N . LEU A 1 259 ? -32.830 -2.060 52.266 1.00 80.19 259 LEU A N 1
ATOM 2023 C CA . LEU A 1 259 ? -32.257 -1.683 50.970 1.00 80.19 259 LEU A CA 1
ATOM 2024 C C . LEU A 1 259 ? -32.218 -2.865 49.992 1.00 80.19 259 LEU A C 1
ATOM 2026 O O . LEU A 1 259 ? -32.493 -2.685 48.809 1.00 80.19 259 LEU A O 1
ATOM 2030 N N . ALA A 1 260 ? -31.923 -4.073 50.479 1.00 79.56 260 ALA A N 1
ATOM 2031 C CA . ALA A 1 260 ? -31.966 -5.284 49.667 1.00 79.56 260 ALA A CA 1
ATOM 2032 C C . ALA A 1 260 ? -33.395 -5.614 49.202 1.00 79.56 260 ALA A C 1
ATOM 2034 O O . ALA A 1 260 ? -33.587 -5.930 48.030 1.00 79.56 260 ALA A O 1
ATOM 2035 N N . LEU A 1 261 ? -34.396 -5.490 50.081 1.00 87.38 261 LEU A N 1
ATOM 2036 C CA . LEU A 1 261 ? -35.807 -5.704 49.732 1.00 87.38 261 LEU A CA 1
ATOM 2037 C C . LEU A 1 261 ? -36.328 -4.652 48.740 1.00 87.38 261 LEU A C 1
ATOM 2039 O O . LEU A 1 261 ? -37.045 -4.991 47.799 1.00 87.38 261 LEU A O 1
ATOM 2043 N N . ASP A 1 262 ? -35.946 -3.388 48.912 1.00 85.56 262 ASP A N 1
ATOM 2044 C CA . ASP A 1 262 ? -36.332 -2.309 47.998 1.00 85.56 262 ASP A CA 1
ATOM 2045 C C . ASP A 1 262 ? -35.664 -2.475 46.626 1.00 85.56 262 ASP A C 1
ATOM 2047 O O . ASP A 1 262 ? -36.319 -2.309 45.595 1.00 85.56 262 ASP A O 1
ATOM 2051 N N . ALA A 1 263 ? -34.393 -2.888 46.594 1.00 83.75 263 ALA A N 1
ATOM 2052 C CA . ALA A 1 263 ? -33.701 -3.228 45.354 1.00 83.75 263 ALA A CA 1
ATOM 2053 C C . ALA A 1 263 ? -34.360 -4.422 44.641 1.00 83.75 263 ALA A C 1
ATOM 2055 O O . ALA A 1 263 ? -34.526 -4.393 43.423 1.00 83.75 263 ALA A O 1
ATOM 2056 N N . GLN A 1 264 ? -34.786 -5.447 45.385 1.00 90.81 264 GLN A N 1
ATOM 2057 C CA . GLN A 1 264 ? -35.510 -6.596 44.829 1.00 90.81 264 GLN A CA 1
ATOM 2058 C C . GLN A 1 264 ? -36.846 -6.180 44.197 1.00 90.81 264 GLN A C 1
ATOM 2060 O O . GLN A 1 264 ? -37.109 -6.550 43.054 1.00 90.81 264 GLN A O 1
ATOM 2065 N N . ARG A 1 265 ? -37.638 -5.337 44.872 1.00 94.12 265 ARG A N 1
ATOM 2066 C CA . ARG A 1 265 ? -38.896 -4.795 44.321 1.00 94.12 265 ARG A CA 1
ATOM 2067 C C . ARG A 1 265 ? -38.672 -3.986 43.046 1.00 94.12 265 ARG A C 1
ATOM 2069 O O . ARG A 1 265 ? -39.375 -4.182 42.060 1.00 94.12 265 ARG A O 1
ATOM 2076 N N . GLN A 1 266 ? -37.652 -3.128 43.030 1.00 94.19 266 GLN A N 1
ATOM 2077 C CA . GLN A 1 266 ? -37.307 -2.351 41.835 1.00 94.19 266 GLN A CA 1
ATOM 2078 C C . GLN A 1 266 ? -36.906 -3.244 40.656 1.00 94.19 266 GLN A C 1
ATOM 2080 O O . GLN A 1 266 ? -37.251 -2.947 39.512 1.00 94.19 266 GLN A O 1
ATOM 2085 N N . ILE A 1 267 ? -36.193 -4.344 40.913 1.00 94.88 267 ILE A N 1
ATOM 2086 C CA . ILE A 1 267 ? -35.835 -5.308 39.869 1.00 94.88 267 ILE A CA 1
ATOM 2087 C C . ILE A 1 267 ? -37.094 -5.970 39.302 1.00 94.88 267 ILE A C 1
ATOM 2089 O O . ILE A 1 267 ? -37.218 -6.072 38.082 1.00 94.88 267 ILE A O 1
ATOM 2093 N N . GLU A 1 268 ? -38.031 -6.387 40.152 1.00 96.00 268 GLU A N 1
ATOM 2094 C CA . GLU A 1 268 ? -39.291 -7.000 39.717 1.00 96.00 268 GLU A CA 1
ATOM 2095 C C . GLU A 1 268 ? -40.146 -6.030 38.890 1.00 96.00 268 GLU A C 1
ATOM 2097 O O . GLU A 1 268 ? -40.621 -6.398 37.810 1.00 96.00 268 GLU A O 1
ATOM 2102 N N . ASP A 1 269 ? -40.255 -4.772 39.321 1.00 96.88 269 ASP A N 1
ATOM 2103 C CA . ASP A 1 269 ? -40.980 -3.724 38.596 1.00 96.88 269 ASP A CA 1
ATOM 2104 C C . ASP A 1 269 ? -40.360 -3.451 37.220 1.00 96.88 269 ASP A C 1
ATOM 2106 O O . ASP A 1 269 ? -41.062 -3.404 36.202 1.00 96.88 269 ASP A O 1
ATOM 2110 N N . LEU A 1 270 ? -39.032 -3.315 37.154 1.00 96.56 270 LEU A N 1
ATOM 2111 C CA . LEU A 1 270 ? -38.323 -3.114 35.889 1.00 96.56 270 LEU A CA 1
ATOM 2112 C C . LEU A 1 270 ? -38.472 -4.328 34.966 1.00 96.56 270 LEU A C 1
ATOM 2114 O O . LEU A 1 270 ? -38.709 -4.170 33.766 1.00 96.56 270 LEU A O 1
ATOM 2118 N N . GLN A 1 271 ? -38.396 -5.546 35.503 1.00 96.56 271 GLN A N 1
ATOM 2119 C CA . GLN A 1 271 ? -38.632 -6.766 34.731 1.00 96.56 271 GLN A CA 1
ATOM 2120 C C . GLN A 1 271 ? -40.067 -6.828 34.189 1.00 96.56 271 GLN A C 1
ATOM 2122 O O . GLN A 1 271 ? -40.264 -7.219 33.035 1.00 96.56 271 GLN A O 1
ATOM 2127 N N . ALA A 1 272 ? -41.065 -6.412 34.971 1.00 97.00 272 ALA A N 1
ATOM 2128 C CA . ALA A 1 272 ? -42.454 -6.334 34.526 1.00 97.00 272 ALA A CA 1
ATOM 2129 C C . ALA A 1 272 ? -42.638 -5.306 33.396 1.00 97.00 272 ALA A C 1
ATOM 2131 O O . ALA A 1 272 ? -43.293 -5.605 32.393 1.00 97.00 272 ALA A O 1
ATOM 2132 N N . GLN A 1 273 ? -41.998 -4.136 33.494 1.00 96.88 273 GLN A N 1
ATOM 2133 C CA . GLN A 1 273 ? -42.013 -3.126 32.429 1.00 96.88 273 GLN A CA 1
ATOM 2134 C C . GLN A 1 273 ? -41.387 -3.648 31.133 1.00 96.88 273 GLN A C 1
ATOM 2136 O O . GLN A 1 273 ? -41.962 -3.476 30.057 1.00 96.88 273 GLN A O 1
ATOM 2141 N N . VAL A 1 274 ? -40.244 -4.333 31.222 1.00 97.75 274 VAL A N 1
ATOM 2142 C CA . VAL A 1 274 ? -39.574 -4.931 30.056 1.00 97.75 274 VAL A CA 1
ATOM 2143 C C . VAL A 1 274 ? -40.462 -5.993 29.402 1.00 97.75 274 VAL A C 1
ATOM 2145 O O . VAL A 1 274 ? -40.606 -6.005 28.176 1.00 97.75 274 VAL A O 1
ATOM 2148 N N . ARG A 1 275 ? -41.123 -6.848 30.196 1.00 97.00 275 ARG A N 1
ATOM 2149 C CA . ARG A 1 275 ? -42.089 -7.836 29.679 1.00 97.00 275 ARG A CA 1
ATOM 2150 C C . ARG A 1 275 ? -43.260 -7.157 28.968 1.00 97.00 275 ARG A C 1
ATOM 2152 O O . ARG A 1 275 ? -43.605 -7.562 27.860 1.00 97.00 275 ARG A O 1
ATOM 2159 N N . LEU A 1 276 ? -43.819 -6.094 29.548 1.00 98.00 276 LEU A N 1
ATOM 2160 C CA . LEU A 1 276 ? -44.917 -5.333 28.946 1.00 98.00 276 LEU A CA 1
ATOM 2161 C C . LEU A 1 276 ? -44.502 -4.661 27.630 1.00 98.00 276 LEU A C 1
ATOM 2163 O O . LEU A 1 276 ? -45.249 -4.700 26.654 1.00 98.00 276 LEU A O 1
ATOM 2167 N N . LEU A 1 277 ? -43.316 -4.051 27.580 1.00 97.25 277 LEU A N 1
ATOM 2168 C CA . LEU A 1 277 ? -42.787 -3.449 26.353 1.00 97.25 277 LEU A CA 1
ATOM 2169 C C . LEU A 1 277 ? -42.572 -4.499 25.263 1.00 97.25 277 LEU A C 1
ATOM 2171 O O . LEU A 1 277 ? -42.895 -4.248 24.105 1.00 97.25 277 LEU A O 1
ATOM 2175 N N . THR A 1 278 ? -42.104 -5.686 25.643 1.00 97.12 278 THR A N 1
ATOM 2176 C CA . THR A 1 278 ? -41.939 -6.807 24.714 1.00 97.12 278 THR A CA 1
ATOM 2177 C C . THR A 1 278 ? -43.291 -7.249 24.150 1.00 97.12 278 THR A C 1
ATOM 2179 O O . THR A 1 278 ? -43.432 -7.337 22.936 1.00 97.12 278 THR A O 1
ATOM 2182 N N . GLN A 1 279 ? -44.314 -7.423 24.994 1.00 97.38 279 GLN A N 1
ATOM 2183 C CA . GLN A 1 279 ? -45.679 -7.751 24.550 1.00 97.38 279 GLN A CA 1
ATOM 2184 C C . GLN A 1 279 ? -46.286 -6.666 23.645 1.00 97.38 279 GLN A C 1
ATOM 2186 O O . GLN A 1 279 ? -46.981 -6.964 22.677 1.00 97.38 279 GLN A O 1
ATOM 2191 N N . LYS A 1 280 ? -46.020 -5.387 23.932 1.00 97.94 280 LYS A N 1
ATOM 2192 C CA . LYS A 1 280 ? -46.464 -4.279 23.073 1.00 97.94 280 LYS A CA 1
ATOM 2193 C C . LYS A 1 280 ? -45.764 -4.292 21.718 1.00 97.94 280 LYS A C 1
ATOM 2195 O O . LYS A 1 280 ? -46.405 -3.979 20.718 1.00 97.94 280 LYS A O 1
ATOM 2200 N N . ALA A 1 281 ? -44.480 -4.642 21.685 1.00 96.56 281 ALA A N 1
ATOM 2201 C CA . ALA A 1 281 ? -43.727 -4.776 20.446 1.00 96.56 281 ALA A CA 1
ATOM 2202 C C . ALA A 1 281 ? -44.254 -5.945 19.603 1.00 96.56 281 ALA A C 1
ATOM 2204 O O . ALA A 1 281 ? -44.505 -5.747 18.418 1.00 96.56 281 ALA A O 1
ATOM 2205 N N . THR A 1 282 ? -44.512 -7.114 20.202 1.00 96.62 282 THR A N 1
ATOM 2206 C CA . THR A 1 282 ? -45.095 -8.256 19.475 1.00 96.62 282 THR A CA 1
ATOM 2207 C C . THR A 1 282 ? -46.478 -7.911 18.927 1.00 96.62 282 THR A C 1
ATOM 2209 O O . THR A 1 282 ? -46.693 -8.025 17.730 1.00 96.62 282 THR A O 1
ATOM 2212 N N . ALA A 1 283 ? -47.358 -7.317 19.741 1.00 97.25 283 ALA A N 1
ATOM 2213 C CA . ALA A 1 283 ? -48.683 -6.888 19.287 1.00 97.25 283 ALA A CA 1
ATOM 2214 C C . ALA A 1 283 ? -48.647 -5.767 18.227 1.00 97.25 283 ALA A C 1
ATOM 2216 O O . ALA A 1 283 ? -49.636 -5.522 17.538 1.00 97.25 283 ALA A O 1
ATOM 2217 N N . ALA A 1 284 ? -47.557 -5.000 18.134 1.00 96.88 284 ALA A N 1
ATOM 2218 C CA . ALA A 1 284 ? -47.368 -4.043 17.047 1.00 96.88 284 ALA A CA 1
ATOM 2219 C C . ALA A 1 284 ? -46.955 -4.753 15.753 1.00 96.88 284 ALA A C 1
ATOM 2221 O O . ALA A 1 284 ? -47.486 -4.411 14.703 1.00 96.88 284 ALA A O 1
ATOM 2222 N N . VAL A 1 285 ? -46.062 -5.744 15.838 1.00 96.94 285 VAL A N 1
ATOM 2223 C CA . VAL A 1 285 ? -45.655 -6.574 14.694 1.00 96.94 285 VAL A CA 1
ATOM 2224 C C . VAL A 1 285 ? -46.843 -7.354 14.135 1.00 96.94 285 VAL A C 1
ATOM 2226 O O . VAL A 1 285 ? -47.043 -7.334 12.926 1.00 96.94 285 VAL A O 1
ATOM 2229 N N . ASP A 1 286 ? -47.672 -7.947 14.996 1.00 95.50 286 ASP A N 1
ATOM 2230 C CA . ASP A 1 286 ? -48.865 -8.691 14.570 1.00 95.50 286 ASP A CA 1
ATOM 2231 C C . ASP A 1 286 ? -49.830 -7.784 13.786 1.00 95.50 286 ASP A C 1
ATOM 2233 O O . ASP A 1 286 ? -50.223 -8.101 12.670 1.00 95.50 286 ASP A O 1
ATOM 2237 N N . ARG A 1 287 ? -50.101 -6.574 14.301 1.00 97.06 287 ARG A N 1
ATOM 2238 C CA . ARG A 1 287 ? -50.927 -5.576 13.596 1.00 97.06 287 ARG A CA 1
ATOM 2239 C C . ARG A 1 287 ? -50.328 -5.124 12.264 1.00 97.06 287 ARG A C 1
ATOM 2241 O O . ARG A 1 287 ? -51.069 -4.767 11.357 1.00 97.06 287 ARG A O 1
ATOM 2248 N N . TRP A 1 288 ? -49.001 -5.065 12.149 1.00 95.62 288 TRP A N 1
ATOM 2249 C CA . TRP A 1 288 ? -48.342 -4.735 10.883 1.00 95.62 288 TRP A CA 1
ATOM 2250 C C . TRP A 1 288 ? -48.505 -5.849 9.852 1.00 95.62 288 TRP A C 1
ATOM 2252 O O . TRP A 1 288 ? -48.723 -5.534 8.686 1.00 95.62 288 TRP A O 1
ATOM 2262 N N . ALA A 1 289 ? -48.446 -7.113 10.276 1.00 97.06 289 ALA A N 1
ATOM 2263 C CA . ALA A 1 289 ? -48.701 -8.248 9.397 1.00 97.06 289 ALA A CA 1
ATOM 2264 C C . ALA A 1 289 ? -50.131 -8.203 8.832 1.00 97.06 289 ALA A C 1
ATOM 2266 O O . ALA A 1 289 ? -50.299 -8.307 7.620 1.00 97.06 289 ALA A O 1
ATOM 2267 N N . ASP A 1 290 ? -51.130 -7.913 9.675 1.00 96.69 290 ASP A N 1
ATOM 2268 C CA . ASP A 1 290 ? -52.524 -7.756 9.232 1.00 96.69 290 ASP A CA 1
ATOM 2269 C C . ASP A 1 290 ? -52.663 -6.658 8.152 1.00 96.69 290 ASP A C 1
ATOM 2271 O O . ASP A 1 290 ? -53.316 -6.856 7.126 1.00 96.69 290 ASP A O 1
ATOM 2275 N N . TYR A 1 291 ? -51.998 -5.507 8.332 1.00 96.81 291 TYR A N 1
ATOM 2276 C CA . TYR A 1 291 ? -52.005 -4.432 7.329 1.00 96.81 291 TYR A CA 1
ATOM 2277 C C . TYR A 1 291 ? -51.277 -4.807 6.032 1.00 96.81 291 TYR A C 1
ATOM 2279 O O . TYR A 1 291 ? -51.688 -4.386 4.947 1.00 96.81 291 TYR A O 1
ATOM 2287 N N . GLU A 1 292 ? -50.175 -5.555 6.113 1.00 97.00 292 GLU A N 1
ATOM 2288 C CA . GLU A 1 292 ? -49.474 -6.041 4.922 1.00 97.00 292 GLU A CA 1
ATOM 2289 C C . GLU A 1 292 ? -50.350 -7.005 4.115 1.00 97.00 292 GLU A C 1
ATOM 2291 O O . GLU A 1 292 ? -50.388 -6.892 2.886 1.00 97.00 292 GLU A O 1
ATOM 2296 N N . ASP A 1 293 ? -51.101 -7.879 4.783 1.00 96.50 293 ASP A N 1
ATOM 2297 C CA . ASP A 1 293 ? -52.049 -8.796 4.146 1.00 96.50 293 ASP A CA 1
ATOM 2298 C C . ASP A 1 293 ? -53.201 -8.037 3.464 1.00 96.50 293 ASP A C 1
ATOM 2300 O O . ASP A 1 293 ? -53.517 -8.307 2.299 1.00 96.50 293 ASP A O 1
ATOM 2304 N N . GLU A 1 294 ? -53.773 -7.015 4.114 1.00 96.25 294 GLU A N 1
ATOM 2305 C CA . GLU A 1 294 ? -54.778 -6.134 3.494 1.00 96.25 294 GLU A CA 1
ATOM 2306 C C . GLU A 1 294 ? -54.233 -5.438 2.234 1.00 96.25 294 GLU A C 1
ATOM 2308 O O . GLU A 1 294 ? -54.895 -5.410 1.189 1.00 96.25 294 GLU A O 1
ATOM 2313 N N . LEU A 1 295 ? -53.002 -4.918 2.289 1.00 95.06 295 LEU A N 1
ATOM 2314 C CA . LEU A 1 295 ? -52.345 -4.307 1.129 1.00 95.06 295 LEU A CA 1
ATOM 2315 C C . LEU A 1 295 ? -52.090 -5.317 0.005 1.00 95.06 295 LEU A C 1
ATOM 2317 O O . LEU A 1 295 ? -52.159 -4.949 -1.172 1.00 95.06 295 LEU A O 1
ATOM 2321 N N . GLN A 1 296 ? -51.785 -6.573 0.333 1.00 92.94 296 GLN A N 1
ATOM 2322 C CA . GLN A 1 296 ? -51.626 -7.628 -0.667 1.00 92.94 296 GLN A CA 1
ATOM 2323 C C . GLN A 1 296 ? -52.949 -7.961 -1.353 1.00 92.94 296 GLN A C 1
ATOM 2325 O O . GLN A 1 296 ? -52.966 -8.063 -2.580 1.00 92.94 296 GLN A O 1
ATOM 2330 N N . ILE A 1 297 ? -54.046 -8.068 -0.600 1.00 95.50 297 ILE A N 1
ATOM 2331 C CA . ILE A 1 297 ? -55.388 -8.307 -1.153 1.00 95.50 297 ILE A CA 1
ATOM 2332 C C . ILE A 1 297 ? -55.776 -7.175 -2.111 1.00 95.50 297 ILE A C 1
ATOM 2334 O O . ILE A 1 297 ? -56.203 -7.439 -3.234 1.00 95.50 297 ILE A O 1
ATOM 2338 N N . MET A 1 298 ? -55.556 -5.918 -1.713 1.00 88.88 298 MET A N 1
ATOM 2339 C CA . MET A 1 298 ? -55.858 -4.749 -2.549 1.00 88.88 298 MET A CA 1
ATOM 2340 C C . MET A 1 298 ? -55.008 -4.683 -3.828 1.00 88.88 298 MET A C 1
ATOM 2342 O O . MET A 1 298 ? -55.462 -4.143 -4.829 1.00 88.88 298 MET A O 1
ATOM 2346 N N . ARG A 1 299 ? -53.782 -5.228 -3.828 1.00 89.62 299 ARG A N 1
ATOM 2347 C CA . ARG A 1 299 ? -52.929 -5.311 -5.033 1.00 89.62 299 ARG A CA 1
ATOM 2348 C C . ARG A 1 299 ? -53.354 -6.401 -6.019 1.00 89.62 299 ARG A C 1
ATOM 2350 O O . ARG A 1 299 ? -52.885 -6.378 -7.153 1.00 89.62 299 ARG A O 1
ATOM 2357 N N . GLN A 1 300 ? -54.133 -7.385 -5.574 1.00 86.38 300 GLN A N 1
ATOM 2358 C CA . GLN A 1 300 ? -54.575 -8.515 -6.398 1.00 86.38 300 GLN A CA 1
ATOM 2359 C C . GLN A 1 300 ? -55.908 -8.251 -7.125 1.00 86.38 300 GLN A C 1
ATOM 2361 O O . GLN A 1 300 ? -56.261 -9.036 -8.005 1.00 86.38 300 GLN A O 1
ATOM 2366 N N . GLN A 1 301 ? -56.627 -7.180 -6.765 1.00 77.88 301 GLN A N 1
ATOM 2367 C CA . GLN A 1 301 ? -57.838 -6.688 -7.443 1.00 77.88 301 GLN A CA 1
ATOM 2368 C C . GLN A 1 301 ? -57.486 -5.759 -8.609 1.00 77.88 301 GLN A C 1
ATOM 2370 O O . GLN A 1 301 ? -58.211 -5.820 -9.628 1.00 77.88 301 GLN A O 1
#

pLDDT: mean 70.45, std 23.56, range [29.42, 98.0]

Sequence (301 aa):
MDIVAVLTIGKRTMVLHRVFLASAPLLASRGHTPEHFWKLAKILADWESSDALILRLDSTTNDQKSPNRRQDGCRKEACPDREEAYVNSCATAFPTTGTNRFNRHQSDRFMRVDPSWRKPKGIDNRVRRRFSGQAVMPSIGFGSNKKTRHMMPSGHKAFLVNNVRDVDLLLMHNKTFAAEISHAVSSRKRVEIVARAKQLGVKVTNAKARVTTERYGAQYNNTTMSTMTLPVAPQLADTEHQLSCPNCGSGVSLDSSRLALDAQRQIEDLQAQVRLLTQKATAAVDRWADYEDELQIMRQQ

Secondary structure (DSSP, 8-state):
-----EEEETTEEEE--------------S-----SHHHHHHHHHTTSS--------------------------------HHHHHHHHHHHS---------PPTTTTT-TTS-SS------TT-TTTTT-TTSPPPP-GGGPPPTTTTTB-TTS-EEEEE-SHHHHHTTGGGTTTEEEEE-TTS-HHHHHHHHHHHHHHTPPBTTTTTT--HHHHTTSS-SSS-----PPPPPP----------TTT-------HHHHHHHHHHHHHHHHHHHHHHHHHHHHHHHHHHHHHHHHHHHHH-

Foldseek 3Di:
DDQDDWDDDPPDIDGDDDDDDDDDDDDDPDDDDDDVPVVVVVVVVVVVPDPDDDDDDDDDDDPPDDDDDPDPDDPPDDDDPPVVVVLVVCLVVPPPPPLPQQFDPCVVPDVVGGRPDDQDDDPPDCQNVPDPPDRHDDDPVSDDDPSCPQADSNSEHEDEDAAQVSLVVCLVPQNHHAYEYDPPHAQVRLLVNLVSCVVSVHHYPPSPPPHDVVVVVPPPPPPPPPDDDDDDDDDDDDDDDPDADPPDRDDPPPVVVVVVVVVVVVVVVVVVVVVVVVVVVVVVVVVVVVVVVVVVVVVVD

Radius of gyration: 43.73 Å; chains: 1; bounding box: 91×72×136 Å

=== Feature glossary ===
Legend for the data blocks above and below:

— What the protein is —

The amino-acid sequence is the protein's primary structure: the linear order of residues from the N-terminus to the C-terminus, written in one-letter code. Everything else here — the 3D coordinates, the secondary structure, the domain annotations — is ultimately a consequence of this string.

Functional annotations link the protein to curated databases. InterPro entries identify conserved domains and families by matching the sequence against member-database signatures (Pfam, PROSITE, CDD, …). Gene Ontology (GO) terms describe molecular function, biological process, and cellular component in a controlled vocabulary. CATH places the structure in a hierarchic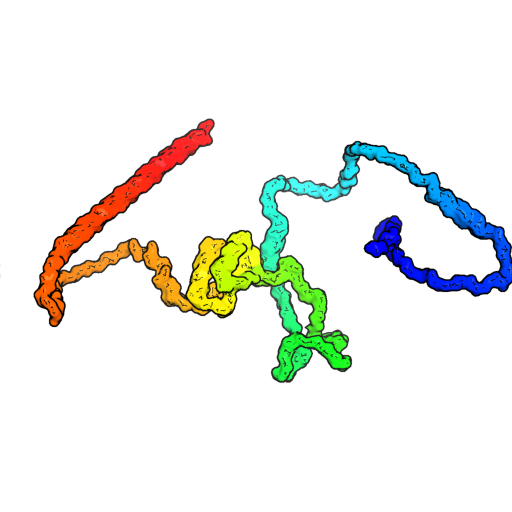al fold classification (Class/Architecture/Topology/Homologous-superfamily). The organism is the source species.

— Where its atoms are —

Atomic coordinates in PDBx/mmCIF format — the same representation the Protein Data Bank distributes. Each line of the _atom_site loop places one backbone atom in Cartesian space (units: ångströms, origin: arbitrary).

The six renders are orthographic views along the three Cartesian axes in both directions. Representation (cartoon, sticks, or surface) and color scheme (sequence-rainbow or by-chain) vary across proteins so the training set covers all the common visualization conventions.

— Local backbone conformation —

Eight-state secondary structure (DSSP): H is the canonical α-helix, G the tighter 3₁₀-helix, I the wider π-helix; E/B are β-structure, T and S are turns and bends, and '-' is everything else. DSSP derives these from the pattern of main-chain N–H···O=C hydrogen bonds, not from the sequence.

Three-state secondary structure (P-SEA) collapses the eight DSSP classes into helix (a), strand (b), and coil (c). P-SEA assigns these from Cα geometry alone — distances and angles — without requiring backbone oxygens, so it works on any Cα trace.

φ (phi) and ψ (psi) are the two rotatable backbone dihedrals per residue: φ is the C(i-1)–N–Cα–C torsion, ψ is the N–Cα–C–N(i+1) torsion, both in degrees on (−180°, 180°]. α-helical residues cluster near (−60°, −45°); β-strand residues near (−120°, +130°). A Ramachandran plot is simply a scatter of (φ, ψ) for every residue.

— Global shape and packing —

The geometric summary reports three shape descriptors. Rg (radius of gyration) measures how spread out the Cα atoms are about their centre of mass; compact globular proteins have small Rg, elongated or unfolded ones large. Cα contacts (<8 Å, |i−j|>4) count long-range residue pairs in spatial proximity — high for tightly packed folds, near zero for rods or random coil. The bounding-box extents give the protein's footprint along x, y, z in Å.

SASA measures how much of the protein is reachable by solvent. It is computed by rolling a water-sized probe over the atomic surface and summing the exposed area (Å²). Per-residue SASA distinguishes core (buried, low SASA) from surface (exposed, high SASA) residues; total SASA is a whole-molecule size measure.

Plot images: a contact map (which residues are close in 3D, as an N×N binary image), a Ramachandran scatter (backbone torsion angles, revealing secondary-structure composition at a glance), and — for AlphaFold structures — a PAE heatmap (pairwise prediction confidence).

— Structural neighborhood —

A 3Di character summarizes, for each residue, the relative orientation of the Cα frame of its nearest spatial neighbor. Because it encodes fold topology rather than chemistry, 3Di alignments detect remote structural similarity that sequence alignment misses.

The Foldseek neighbor list gives the closest experimentally determined structures in the PDB, ranked by structural alignment. TM-score near 1 means near-identical fold; near 0.3 means only rough topology match. This is how one finds what a novel AlphaFold prediction most resembles in the solved-structure universe.

— Confidence and disorder —

For AlphaFold models, the B-factor field carries pLDDT — the model's own estimate of local accuracy on a 0–100 scale. Regions with pLDDT<50 should be treated as essentially unmodeled; they often correspond to intrinsically disordered segments.

Crystallographic B-factors measure how much each atom's electron density is smeared out, in Å². They rise in mobile loops and surface residues and fall in the buried interior. In AlphaFold models this column is repurposed to hold pLDDT instead.

Predicted Aligned Error (PAE) is an AlphaFold confidence matrix: entry (i, j) is the expected error in the position of residue j, in ångströms, when the prediction is superimposed on the true structure at residue i. Low PAE within a block of residues means that block is internally rigid and well-predicted; high PAE between two blocks means their relative placement is uncertain even if each block individually is confident.